Protein 9IZ8 (pdb70)

Structure (mmCIF, N/CA/C/O backbone):
data_9IZ8
#
_entry.id   9IZ8
#
_cell.length_a   67.474
_cell.length_b   67.474
_cell.length_c   133.838
_cell.angle_alpha   90.00
_cell.angle_beta   90.00
_cell.angle_gamma   90.00
#
_symmetry.space_group_name_H-M   'P 43 21 2'
#
loop_
_entity.id
_entity.type
_entity.pdbx_description
1 polymer 'Heme haloperoxidase family profile domain-containing protein'
2 non-polymer 'PROTOPORPHYRIN IX CONTAINING FE'
3 non-polymer 'MAGNESIUM ION'
4 water water
#
loop_
_atom_site.group_PDB
_atom_site.id
_atom_site.type_symbol
_atom_site.label_atom_id
_atom_site.label_alt_id
_atom_site.label_comp_id
_atom_site.label_asym_id
_atom_site.label_entity_id
_atom_site.label_seq_id
_atom_site.pdbx_PDB_ins_code
_atom_site.Cartn_x
_atom_site.Cartn_y
_atom_site.Cartn_z
_atom_site.occupancy
_atom_site.B_iso_or_equiv
_atom_site.auth_seq_id
_atom_site.auth_comp_id
_atom_site.auth_asym_id
_atom_site.auth_atom_id
_atom_site.pdbx_PDB_model_num
ATOM 1 N N . GLY A 1 1 ? -0.801 7.941 -13.564 1.00 25.91 2 GLY A N 1
ATOM 2 C CA . GLY A 1 1 ? 0.162 8.793 -14.239 1.00 23.48 2 GLY A CA 1
ATOM 3 C C . GLY A 1 1 ? -0.384 9.378 -15.521 1.00 22.75 2 GLY A C 1
ATOM 4 O O . GLY A 1 1 ? -1.598 9.405 -15.722 1.00 24.58 2 GLY A O 1
ATOM 5 N N . PHE A 1 2 ? 0.512 9.828 -16.406 1.00 23.92 3 PHE A N 1
ATOM 6 C CA . PHE A 1 2 ? 0.068 10.458 -17.647 1.00 23.29 3 PHE A CA 1
ATOM 7 C C . PHE A 1 2 ? -0.725 9.497 -18.523 1.00 25.04 3 PHE A C 1
ATOM 8 O O . PHE A 1 2 ? -1.634 9.925 -19.244 1.00 27.44 3 PHE A O 1
ATOM 16 N N . ASP A 1 3 ? -0.423 8.201 -18.454 1.00 26.26 4 ASP A N 1
ATOM 17 C CA . ASP A 1 3 ? -0.981 7.216 -19.371 1.00 31.94 4 ASP A CA 1
ATOM 18 C C . ASP A 1 3 ? -2.280 6.588 -18.892 1.00 32.50 4 ASP A C 1
ATOM 19 O O . ASP A 1 3 ? -2.856 5.771 -19.617 1.00 34.78 4 ASP A O 1
ATOM 24 N N . SER A 1 4 ? -2.752 6.919 -17.699 1.00 26.26 5 SER A N 1
ATOM 25 C CA . SER A 1 4 ? -4.015 6.386 -17.219 1.00 26.33 5 SER A CA 1
ATOM 26 C C . SER A 1 4 ? -4.966 7.534 -16.932 1.00 22.82 5 SER A C 1
ATOM 27 O O . SER A 1 4 ? -4.548 8.632 -16.553 1.00 24.30 5 SER A O 1
ATOM 30 N N . TRP A 1 5 ? -6.247 7.271 -17.124 1.00 21.08 6 TRP A N 1
ATOM 31 C CA . TRP A 1 5 ? -7.264 8.258 -16.806 1.00 19.49 6 TRP A CA 1
ATOM 32 C C . TRP A 1 5 ? -8.585 7.527 -16.725 1.00 19.42 6 TRP A C 1
ATOM 33 O O . TRP A 1 5 ? -8.895 6.716 -17.599 1.00 20.21 6 TRP A O 1
ATOM 44 N N . HIS A 1 6 ? -9.348 7.776 -15.674 1.00 17.73 7 HIS A N 1
ATOM 45 C CA . HIS A 1 6 ? -10.742 7.380 -15.745 1.00 18.29 7 HIS A CA 1
ATOM 46 C C . HIS A 1 6 ? -11.565 8.321 -14.882 1.00 16.89 7 HIS A C 1
ATOM 47 O O . HIS A 1 6 ? -11.030 8.971 -13.976 1.00 16.21 7 HIS A O 1
ATOM 54 N N . PRO A 1 7 ? -12.854 8.453 -15.171 1.00 16.07 8 PRO A N 1
ATOM 55 C CA . PRO A 1 7 ? -13.677 9.428 -14.467 1.00 18.18 8 PRO A CA 1
ATOM 56 C C . PRO A 1 7 ? -13.943 8.987 -13.040 1.00 18.70 8 PRO A C 1
ATOM 57 O O . PRO A 1 7 ? -13.753 7.808 -12.689 1.00 15.70 8 PRO A O 1
ATOM 61 N N . PRO A 1 8 ? -14.381 9.903 -12.184 1.00 17.46 9 PRO A N 1
ATOM 62 C CA . PRO A 1 8 ? -14.752 9.513 -10.823 1.00 18.12 9 PRO A CA 1
ATOM 63 C C . PRO A 1 8 ? -15.987 8.622 -10.805 1.00 16.94 9 PRO A C 1
ATOM 64 O O . PRO A 1 8 ? -16.883 8.727 -11.650 1.00 19.67 9 PRO A O 1
ATOM 68 N N . ALA A 1 9 ? -16.011 7.729 -9.831 1.00 17.74 10 ALA A N 1
ATOM 69 C CA . ALA A 1 9 ? -17.139 6.873 -9.515 1.00 18.08 10 ALA A CA 1
ATOM 70 C C . ALA A 1 9 ? -17.707 7.256 -8.152 1.00 20.06 10 ALA A C 1
ATOM 71 O O . ALA A 1 9 ? -17.099 8.041 -7.416 1.00 20.51 10 ALA A O 1
ATOM 73 N N . PRO A 1 10 ? -18.878 6.735 -7.782 1.00 19.59 11 PRO A N 1
ATOM 74 C CA . PRO A 1 10 ? -19.405 6.997 -6.433 1.00 23.09 11 PRO A CA 1
ATOM 75 C C . PRO A 1 10 ? -18.388 6.665 -5.347 1.00 23.23 11 PRO A C 1
ATOM 76 O O . PRO A 1 10 ? -17.699 5.643 -5.392 1.00 23.58 11 PRO A O 1
ATOM 80 N N . GLY A 1 11 ? -18.291 7.546 -4.358 1.00 22.96 12 GLY A N 1
ATOM 81 C CA . GLY A 1 11 ? -17.258 7.438 -3.361 1.00 21.66 12 GLY A CA 1
ATOM 82 C C . GLY A 1 11 ? -15.974 8.169 -3.693 1.00 23.41 12 GLY A C 1
ATOM 83 O O . GLY A 1 11 ? -15.179 8.432 -2.783 1.00 24.65 12 GLY A O 1
ATOM 84 N N . ASP A 1 12 ? -15.736 8.490 -4.968 1.00 19.91 13 ASP A N 1
ATOM 85 C CA . ASP A 1 12 ? -14.574 9.288 -5.338 1.00 20.11 13 ASP A CA 1
ATOM 86 C C . ASP A 1 12 ? -14.900 10.760 -5.099 1.00 21.39 13 ASP A C 1
ATOM 87 O O . ASP A 1 12 ? -15.862 11.290 -5.667 1.00 23.75 13 ASP A O 1
ATOM 92 N N . ARG A 1 13 ? -14.110 11.421 -4.263 1.00 16.27 14 ARG A N 1
ATOM 93 C CA . ARG A 1 13 ? -14.357 12.814 -3.936 1.00 16.38 14 ARG A CA 1
ATOM 94 C C . ARG A 1 13 ? -13.731 13.730 -4.980 1.00 14.23 14 ARG A C 1
ATOM 95 O O . ARG A 1 13 ? -12.581 13.540 -5.389 1.00 15.67 14 ARG A O 1
ATOM 103 N N . ARG A 1 14 ? -14.484 14.743 -5.383 1.00 15.15 15 ARG A N 1
ATOM 104 C CA . ARG A 1 14 ? -13.964 15.792 -6.243 1.00 15.79 15 ARG A CA 1
ATOM 105 C C . ARG A 1 14 ? -14.365 17.135 -5.649 1.00 17.55 15 ARG A C 1
ATOM 106 O O . ARG A 1 14 ? -15.313 17.232 -4.857 1.00 19.22 15 ARG A O 1
ATOM 114 N N . GLY A 1 15 ? -13.625 18.166 -6.037 1.00 14.72 16 GLY A N 1
ATOM 115 C CA . GLY A 1 15 ? -13.801 19.483 -5.467 1.00 15.12 16 GLY A CA 1
ATOM 116 C C . GLY A 1 15 ? -13.841 20.582 -6.513 1.00 14.53 16 GLY A C 1
ATOM 117 O O . GLY A 1 15 ? -14.143 20.357 -7.693 1.00 14.97 16 GLY A O 1
ATOM 118 N N . PRO A 1 16 ? -13.539 21.808 -6.085 1.00 12.85 17 PRO A N 1
ATOM 119 C CA . PRO A 1 16 ? -13.662 22.979 -6.966 1.00 12.53 17 PRO A CA 1
ATOM 120 C C . PRO A 1 16 ? -12.422 23.286 -7.788 1.00 12.46 17 PRO A C 1
ATOM 121 O O . PRO A 1 16 ? -12.465 24.210 -8.617 1.00 15.48 17 PRO A O 1
ATOM 125 N N . CYS A 1 17 ? -11.321 22.562 -7.576 1.00 14.49 18 CYS A N 1
ATOM 126 C CA . CYS A 1 17 ? -10.088 22.809 -8.311 1.00 13.78 18 CYS A CA 1
ATOM 127 C C . CYS A 1 17 ? -10.034 21.927 -9.555 1.00 13.60 18 CYS A C 1
ATOM 128 O O . CYS A 1 17 ? -10.001 20.691 -9.423 1.00 14.24 18 CYS A O 1
ATOM 131 N N . PRO A 1 18 ? -10.003 22.495 -10.761 1.00 13.81 19 PRO A N 1
ATOM 132 C CA . PRO A 1 18 ? -9.924 21.635 -11.958 1.00 13.60 19 PRO A CA 1
ATOM 133 C C . PRO A 1 18 ? -8.646 20.820 -12.007 1.00 13.32 19 PRO A C 1
ATOM 134 O O . PRO A 1 18 ? -8.659 19.684 -12.502 1.00 15.30 19 PRO A O 1
ATOM 138 N N . MET A 1 19 ? -7.539 21.343 -11.472 1.00 14.16 20 MET A N 1
ATOM 139 C CA . MET A 1 19 ? -6.283 20.613 -11.595 1.00 13.96 20 MET A CA 1
ATOM 140 C C . MET A 1 19 ? -6.199 19.448 -10.607 1.00 13.64 20 MET A C 1
ATOM 141 O O . MET A 1 19 ? -5.762 18.352 -10.981 1.00 14.52 20 MET A O 1
ATOM 146 N N . LEU A 1 20 ? -6.581 19.650 -9.336 1.00 14.56 21 LEU A N 1
ATOM 147 C CA . LEU A 1 20 ? -6.568 18.516 -8.410 1.00 12.97 21 LEU A CA 1
ATOM 148 C C . LEU A 1 20 ? -7.537 17.428 -8.861 1.00 14.29 21 LEU A C 1
ATOM 149 O O . LEU A 1 20 ? -7.228 16.236 -8.752 1.00 15.57 21 LEU A O 1
ATOM 154 N N . ASN A 1 21 ? -8.717 17.815 -9.359 1.00 12.95 22 ASN A N 1
ATOM 155 C CA . ASN A 1 21 ? -9.650 16.826 -9.900 1.00 14.32 22 ASN A CA 1
ATOM 156 C C . ASN A 1 21 ? -8.995 16.045 -11.025 1.00 15.19 22 ASN A C 1
ATOM 157 O O . ASN A 1 21 ? -9.076 14.808 -11.078 1.00 15.59 22 ASN A O 1
ATOM 162 N N . THR A 1 22 ? -8.313 16.764 -11.917 1.00 12.75 23 THR A N 1
ATOM 163 C CA . THR A 1 22 ? -7.599 16.129 -13.021 1.00 14.33 23 THR A CA 1
ATOM 164 C C . THR A 1 22 ? -6.524 15.171 -12.517 1.00 15.41 23 THR A C 1
ATOM 165 O O . THR A 1 22 ? -6.401 14.043 -13.018 1.00 14.62 23 THR A O 1
ATOM 169 N N . LEU A 1 23 ? -5.744 15.591 -11.519 1.00 14.12 24 LEU A N 1
ATOM 170 C CA . LEU A 1 23 ? -4.668 14.735 -11.034 1.00 15.85 24 LEU A CA 1
ATOM 171 C C . LEU A 1 23 ? -5.208 13.492 -10.333 1.00 16.01 24 LEU A C 1
ATOM 172 O O . LEU A 1 23 ? -4.566 12.436 -10.375 1.00 16.95 24 LEU A O 1
ATOM 177 N N . ALA A 1 24 ? -6.383 13.581 -9.705 1.00 14.31 25 ALA A N 1
ATOM 178 C CA . ALA A 1 24 ? -6.993 12.371 -9.159 1.00 17.03 25 ALA A CA 1
ATOM 179 C C . ALA A 1 24 ? -7.499 11.457 -10.274 1.00 17.00 25 ALA A C 1
ATOM 180 O O . ALA A 1 24 ? -7.343 10.231 -10.201 1.00 16.56 25 ALA A O 1
ATOM 182 N N . ASN A 1 25 ? -8.095 12.029 -11.326 1.00 13.99 26 ASN A N 1
ATOM 183 C CA . ASN A 1 25 ? -8.557 11.197 -12.435 1.00 15.49 26 ASN A CA 1
ATOM 184 C C . ASN A 1 25 ? -7.406 10.426 -13.072 1.00 18.55 26 ASN A C 1
ATOM 185 O O . ASN A 1 25 ? -7.592 9.277 -13.495 1.00 16.79 26 ASN A O 1
ATOM 190 N N . HIS A 1 26 ? -6.207 11.018 -13.103 1.00 16.29 27 HIS A N 1
ATOM 191 C CA . HIS A 1 26 ? -5.016 10.365 -13.635 1.00 16.63 27 HIS A CA 1
ATOM 192 C C . HIS A 1 26 ? -4.343 9.436 -12.631 1.00 17.33 27 HIS A C 1
ATOM 193 O O . HIS A 1 26 ? -3.423 8.705 -13.015 1.00 19.66 27 HIS A O 1
ATOM 200 N N . GLY A 1 27 ? -4.752 9.455 -11.365 1.00 17.53 28 GLY A N 1
ATOM 201 C CA . GLY A 1 27 ? -4.069 8.673 -10.356 1.00 19.23 28 GLY A CA 1
ATOM 202 C C . GLY A 1 27 ? -2.765 9.258 -9.855 1.00 21.02 28 GLY A C 1
ATOM 203 O O . GLY A 1 27 ? -2.029 8.565 -9.141 1.00 20.97 28 GLY A O 1
ATOM 204 N N . PHE A 1 28 ? -2.435 10.508 -10.211 1.00 17.01 29 PHE A N 1
ATOM 205 C CA . PHE A 1 28 ? -1.320 11.174 -9.542 1.00 18.53 29 PHE A CA 1
ATOM 206 C C . PHE A 1 28 ? -1.654 11.400 -8.073 1.00 20.04 29 PHE A C 1
ATOM 207 O O . PHE A 1 28 ? -0.842 11.127 -7.181 1.00 20.08 29 PHE A O 1
ATOM 215 N N . LEU A 1 29 ? -2.832 11.904 -7.809 1.00 17.72 30 LEU A N 1
ATOM 216 C CA . LEU A 1 29 ? -3.456 11.814 -6.501 1.00 20.35 30 LEU A CA 1
ATOM 217 C C . LEU A 1 29 ? -4.260 10.527 -6.435 1.00 21.10 30 LEU A C 1
ATOM 218 O O . LEU A 1 29 ? -4.546 9.919 -7.469 1.00 18.29 30 LEU A O 1
ATOM 223 N N . PRO A 1 30 ? -4.619 10.052 -5.246 1.00 19.09 31 PRO A N 1
ATOM 224 C CA . PRO A 1 30 ? -5.491 8.872 -5.176 1.00 19.76 31 PRO A CA 1
ATOM 225 C C . PRO A 1 30 ? -6.740 9.103 -6.007 1.00 18.95 31 PRO A C 1
ATOM 226 O O . PRO A 1 30 ? -7.361 10.165 -5.942 1.00 17.91 31 PRO A O 1
ATOM 230 N N . HIS A 1 31 ? -7.113 8.108 -6.810 1.00 19.10 32 HIS A N 1
ATOM 231 C CA . HIS A 1 31 ? -8.279 8.309 -7.662 1.00 18.13 32 HIS A CA 1
ATOM 232 C C . HIS A 1 31 ? -9.546 8.574 -6.849 1.00 19.78 32 HIS A C 1
ATOM 233 O O . HIS A 1 31 ? -10.479 9.205 -7.354 1.00 18.74 32 HIS A O 1
ATOM 240 N N . ASN A 1 32 ? -9.610 8.115 -5.595 1.00 15.69 33 ASN A N 1
ATOM 241 C CA . ASN A 1 32 ? -10.806 8.400 -4.804 1.00 18.24 33 ASN A CA 1
ATOM 242 C C . ASN A 1 32 ? -10.783 9.786 -4.164 1.00 17.84 33 ASN A C 1
ATOM 243 O O . ASN A 1 32 ? -11.746 10.149 -3.484 1.00 17.90 33 ASN A O 1
ATOM 248 N N . GLY A 1 33 ? -9.738 10.573 -4.394 1.00 18.03 34 GLY A N 1
ATOM 249 C CA . GLY A 1 33 ? -9.716 11.933 -3.876 1.00 15.95 34 GLY A CA 1
ATOM 250 C C . GLY A 1 33 ? -9.722 12.030 -2.363 1.00 17.72 34 GLY A C 1
ATOM 251 O O . GLY A 1 33 ? -10.103 13.074 -1.821 1.00 17.58 34 GLY A O 1
ATOM 252 N N . ARG A 1 34 ? -9.292 10.979 -1.662 1.00 17.36 35 ARG A N 1
ATOM 253 C CA . ARG A 1 34 ? -9.386 10.939 -0.205 1.00 18.20 35 ARG A CA 1
ATOM 254 C C . ARG A 1 34 ? -8.031 10.639 0.414 1.00 19.67 35 ARG A C 1
ATOM 255 O O . ARG A 1 34 ? -7.159 10.026 -0.203 1.00 19.43 35 ARG A O 1
ATOM 263 N N . ASN A 1 35 ? -7.877 11.062 1.673 1.00 19.01 36 ASN A N 1
ATOM 264 C CA . ASN A 1 35 ? -6.685 10.747 2.464 1.00 21.36 36 ASN A CA 1
ATOM 265 C C . ASN A 1 35 ? -5.426 11.275 1.779 1.00 20.45 36 ASN A C 1
ATOM 266 O O . ASN A 1 35 ? -4.417 10.577 1.635 1.00 21.05 36 ASN A O 1
ATOM 271 N N . ILE A 1 36 ? -5.486 12.535 1.357 1.00 18.06 37 ILE A N 1
ATOM 272 C CA . ILE A 1 36 ? -4.375 13.156 0.646 1.00 17.78 37 ILE A CA 1
ATOM 273 C C . ILE A 1 36 ? -3.436 13.795 1.663 1.00 20.01 37 ILE A C 1
ATOM 274 O O . ILE A 1 36 ? -3.811 14.739 2.366 1.00 19.62 37 ILE A O 1
ATOM 279 N N . THR A 1 37 ? -2.215 13.278 1.735 1.00 19.55 38 THR A N 1
ATOM 280 C CA . THR A 1 37 ? -1.214 13.691 2.709 1.00 21.95 38 THR A CA 1
ATOM 281 C C . THR A 1 37 ? -0.248 14.697 2.092 1.00 21.89 38 THR A C 1
ATOM 282 O O . THR A 1 37 ? -0.254 14.947 0.884 1.00 20.73 38 THR A O 1
ATOM 286 N N . LYS A 1 38 ? 0.619 15.263 2.936 1.00 21.60 39 LYS A N 1
ATOM 287 C CA . LYS A 1 38 ? 1.616 16.194 2.423 1.00 22.05 39 LYS A CA 1
ATOM 288 C C . LYS A 1 38 ? 2.505 15.513 1.395 1.00 23.15 39 LYS A C 1
ATOM 289 O O . LYS A 1 38 ? 2.772 16.064 0.323 1.00 21.36 39 LYS A O 1
ATOM 295 N N . GLU A 1 39 ? 2.953 14.293 1.701 1.00 22.17 40 GLU A N 1
ATOM 296 C CA . GLU A 1 39 ? 3.850 13.579 0.803 1.00 23.78 40 GLU A CA 1
ATOM 297 C C . GLU A 1 39 ? 3.165 13.264 -0.526 1.00 20.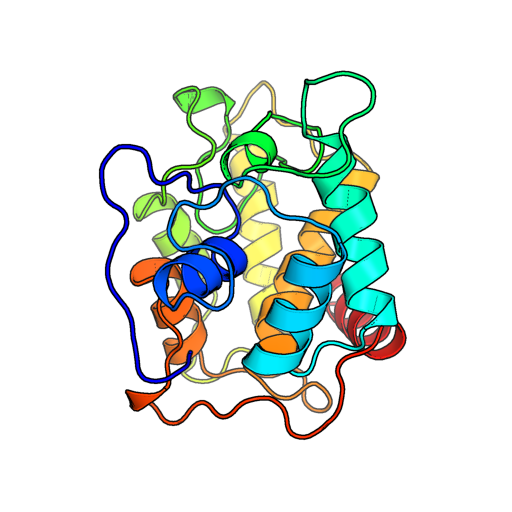17 40 GLU A C 1
ATOM 298 O O . GLU A 1 39 ? 3.761 13.429 -1.598 1.00 23.28 40 GLU A O 1
ATOM 304 N N . ILE A 1 40 ? 1.899 12.839 -0.478 1.00 20.60 41 ILE A N 1
ATOM 305 C CA . ILE A 1 40 ? 1.171 12.533 -1.709 1.00 21.84 41 ILE A CA 1
ATOM 306 C C . ILE A 1 40 ? 0.969 13.799 -2.535 1.00 19.80 41 ILE A C 1
ATOM 307 O O . ILE A 1 40 ? 1.149 13.796 -3.757 1.00 21.32 41 ILE A O 1
ATOM 312 N N . THR A 1 41 ? 0.616 14.902 -1.876 1.00 19.86 42 THR A N 1
ATOM 313 C CA . THR A 1 41 ? 0.415 16.171 -2.574 1.00 19.59 42 THR A CA 1
ATOM 314 C C . THR A 1 41 ? 1.692 16.632 -3.260 1.00 19.06 42 THR A C 1
ATOM 315 O O . THR A 1 41 ? 1.694 16.956 -4.456 1.00 18.40 42 THR A O 1
ATOM 319 N N . VAL A 1 42 ? 2.789 16.679 -2.506 1.00 19.84 43 VAL A N 1
ATOM 320 C CA . VAL A 1 42 ? 4.059 17.154 -3.037 1.00 21.07 43 VAL A CA 1
ATOM 321 C C . VAL A 1 42 ? 4.511 16.290 -4.205 1.00 19.60 43 VAL A C 1
ATOM 322 O O . VAL A 1 42 ? 4.956 16.801 -5.240 1.00 21.88 43 VAL A O 1
ATOM 326 N N . ASN A 1 43 ? 4.380 14.968 -4.071 1.00 20.48 44 ASN A N 1
ATOM 327 C CA . ASN A 1 43 ? 4.831 14.077 -5.135 1.00 22.05 44 ASN A CA 1
ATOM 328 C C . ASN A 1 43 ? 3.948 14.195 -6.374 1.00 20.93 44 ASN A C 1
ATOM 329 O O . ASN A 1 43 ? 4.447 14.146 -7.503 1.00 23.12 44 ASN A O 1
ATOM 334 N N . ALA A 1 44 ? 2.637 14.345 -6.183 1.00 19.83 45 ALA A N 1
ATOM 335 C CA . ALA A 1 44 ? 1.730 14.466 -7.322 1.00 19.86 45 ALA A CA 1
ATOM 336 C C . ALA A 1 44 ? 1.982 15.750 -8.102 1.00 19.40 45 ALA A C 1
ATOM 337 O O . ALA A 1 44 ? 2.020 15.741 -9.339 1.00 19.23 45 ALA A O 1
ATOM 339 N N . LEU A 1 45 ? 2.133 16.870 -7.399 1.00 18.17 46 LEU A N 1
ATOM 340 C CA . LEU A 1 45 ? 2.353 18.139 -8.083 1.00 21.40 46 LEU A CA 1
ATOM 341 C C . LEU A 1 45 ? 3.710 18.164 -8.770 1.00 19.04 46 LEU A C 1
ATOM 342 O O . LEU A 1 45 ? 3.855 18.740 -9.852 1.00 19.69 46 LEU A O 1
ATOM 347 N N . ASN A 1 46 ? 4.719 17.553 -8.151 1.00 19.97 47 ASN A N 1
ATOM 348 C CA . ASN A 1 46 ? 6.035 17.511 -8.774 1.00 21.90 47 ASN A CA 1
ATOM 349 C C . ASN A 1 46 ? 6.049 16.568 -9.971 1.00 21.31 47 ASN A C 1
ATOM 350 O O . ASN A 1 46 ? 6.524 16.933 -11.052 1.00 22.77 47 ASN A O 1
ATOM 355 N N . SER A 1 47 ? 5.532 15.346 -9.804 1.00 21.52 48 SER A N 1
ATOM 356 C CA . SER A 1 47 ? 5.593 14.378 -10.898 1.00 22.74 48 SER A CA 1
ATOM 357 C C . SER A 1 47 ? 4.766 14.833 -12.094 1.00 21.50 48 SER A C 1
ATOM 358 O O . SER A 1 47 ? 5.205 14.718 -13.246 1.00 21.55 48 SER A O 1
ATOM 361 N N . ALA A 1 48 ? 3.566 15.357 -11.845 1.00 19.32 49 ALA A N 1
ATOM 362 C CA . ALA A 1 48 ? 2.698 15.704 -12.961 1.00 18.66 49 ALA A CA 1
ATOM 363 C C . ALA A 1 48 ? 3.065 17.041 -13.590 1.00 17.16 49 ALA A C 1
ATOM 364 O O . ALA A 1 48 ? 2.976 17.186 -14.814 1.00 18.55 49 ALA A O 1
ATOM 366 N N . LEU A 1 49 ? 3.451 18.038 -12.781 1.00 17.52 50 LEU A N 1
ATOM 367 C CA . LEU A 1 49 ? 3.549 19.416 -13.263 1.00 19.01 50 LEU A CA 1
ATOM 368 C C . LEU A 1 49 ? 4.903 20.072 -13.028 1.00 19.85 50 LEU A C 1
ATOM 369 O O . LEU A 1 49 ? 5.095 21.226 -13.441 1.00 18.41 50 LEU A O 1
ATOM 374 N N . ASN A 1 50 ? 5.829 19.395 -12.346 1.00 20.78 51 ASN A N 1
ATOM 375 C CA . ASN A 1 50 ? 7.136 19.963 -11.998 1.00 21.16 51 ASN A CA 1
ATOM 376 C C . ASN A 1 50 ? 6.995 21.143 -11.034 1.00 21.46 51 ASN A C 1
ATOM 377 O O . ASN A 1 50 ? 7.740 22.124 -11.107 1.00 22.43 51 ASN A O 1
ATOM 382 N N . VAL A 1 51 ? 6.040 21.042 -10.112 1.00 21.09 52 VAL A N 1
ATOM 383 C CA . VAL A 1 51 ? 5.898 22.038 -9.053 1.00 18.41 52 VAL A CA 1
ATOM 384 C C . VAL A 1 51 ? 6.959 21.789 -7.985 1.00 21.51 52 VAL A C 1
ATOM 385 O O . VAL A 1 51 ? 7.102 20.667 -7.479 1.00 21.82 52 VAL A O 1
ATOM 389 N N . ASN A 1 52 ? 7.719 22.838 -7.659 1.00 22.03 53 ASN A N 1
ATOM 390 C CA . ASN A 1 52 ? 8.720 22.797 -6.594 1.00 24.32 53 ASN A CA 1
ATOM 391 C C . ASN A 1 52 ? 8.121 22.209 -5.321 1.00 23.36 53 ASN A C 1
ATOM 392 O O . ASN A 1 52 ? 7.017 22.582 -4.906 1.00 23.09 53 ASN A O 1
ATOM 397 N N . LYS A 1 53 ? 8.846 21.276 -4.699 1.00 23.41 54 LYS A N 1
ATOM 398 C CA . LYS A 1 53 ? 8.291 20.601 -3.535 1.00 23.12 54 LYS A CA 1
ATOM 399 C C . LYS A 1 53 ? 8.040 21.566 -2.387 1.00 24.73 54 LYS A C 1
ATOM 400 O O . LYS A 1 53 ? 7.165 21.306 -1.553 1.00 25.16 54 LYS A O 1
ATOM 406 N N . THR A 1 54 ? 8.776 22.680 -2.338 1.00 23.94 55 THR A N 1
ATOM 407 C CA . THR A 1 54 ? 8.499 23.710 -1.346 1.00 24.00 55 THR A CA 1
ATOM 408 C C . THR A 1 54 ? 7.141 24.348 -1.594 1.00 24.08 55 THR A C 1
ATOM 409 O O . THR A 1 54 ? 6.359 24.546 -0.656 1.00 27.39 55 THR A O 1
ATOM 413 N N . LEU A 1 55 ? 6.846 24.674 -2.855 1.00 23.20 56 LEU A N 1
ATOM 414 C CA . LEU A 1 55 ? 5.534 25.210 -3.196 1.00 22.88 56 LEU A CA 1
ATOM 415 C C . LEU A 1 55 ? 4.445 24.181 -2.932 1.00 23.12 56 LEU A C 1
ATOM 416 O O . LEU A 1 55 ? 3.391 24.513 -2.378 1.00 22.66 56 LEU A O 1
ATOM 421 N N . GLY A 1 56 ? 4.685 22.924 -3.316 1.00 20.94 57 GLY A N 1
ATOM 422 C CA . GLY A 1 56 ? 3.700 21.880 -3.065 1.00 19.44 57 GLY A CA 1
ATOM 423 C C . GLY A 1 56 ? 3.362 21.729 -1.593 1.00 22.70 57 GLY A C 1
ATOM 424 O O . GLY A 1 56 ? 2.203 21.516 -1.227 1.00 21.93 57 GLY A O 1
ATOM 425 N N . GLU A 1 57 ? 4.366 21.842 -0.726 1.00 22.15 58 GLU A N 1
ATOM 426 C CA . GLU A 1 57 ? 4.098 21.753 0.703 1.00 21.63 58 GLU A CA 1
ATOM 427 C C . GLU A 1 57 ? 3.256 22.929 1.190 1.00 20.01 58 GLU A C 1
ATOM 428 O O . GLU A 1 57 ? 2.322 22.746 1.983 1.00 22.08 58 GLU A O 1
ATOM 434 N N . LEU A 1 58 ? 3.568 24.140 0.723 1.00 21.43 59 LEU A N 1
ATOM 435 C CA . LEU A 1 58 ? 2.785 25.315 1.095 1.00 23.18 59 LEU A CA 1
ATOM 436 C C . LEU A 1 58 ? 1.325 25.162 0.682 1.00 22.60 59 LEU A C 1
ATOM 437 O O . LEU A 1 58 ? 0.414 25.485 1.454 1.00 21.41 59 LEU A O 1
ATOM 442 N N . LEU A 1 59 ? 1.084 24.660 -0.535 1.00 21.32 60 LEU A N 1
ATOM 443 C CA . LEU A 1 59 ? -0.288 24.464 -0.993 1.00 19.63 60 LEU A CA 1
ATOM 444 C C . LEU A 1 59 ? -1.004 23.403 -0.164 1.00 19.80 60 LEU A C 1
ATOM 445 O O . LEU A 1 59 ? -2.177 23.572 0.187 1.00 19.61 60 LEU A O 1
ATOM 450 N N . PHE A 1 60 ? -0.318 22.311 0.176 1.00 19.89 61 PHE A N 1
ATOM 451 C CA . PHE A 1 60 ? -0.917 21.330 1.076 1.00 21.52 61 PHE A CA 1
ATOM 452 C C . PHE A 1 60 ? -1.326 21.973 2.396 1.00 19.94 61 PHE A C 1
ATOM 453 O O . PHE A 1 60 ? -2.417 21.711 2.915 1.00 21.00 61 PHE A O 1
ATOM 461 N N . ASN A 1 61 ? -0.450 22.805 2.960 1.00 19.76 62 ASN A N 1
ATOM 462 C CA . ASN A 1 61 ? -0.744 23.436 4.238 1.00 23.11 62 ASN A CA 1
ATOM 463 C C . ASN A 1 61 ? -2.007 24.285 4.168 1.00 23.02 62 ASN A C 1
ATOM 464 O O . ASN A 1 61 ? -2.756 24.352 5.147 1.00 24.03 62 ASN A O 1
ATOM 469 N N . PHE A 1 62 ? -2.273 24.924 3.022 1.00 18.86 63 PHE A N 1
ATOM 470 C CA . PHE A 1 62 ? -3.566 25.582 2.844 1.00 20.33 63 PHE A CA 1
ATOM 471 C C . PHE A 1 62 ? -4.689 24.558 2.767 1.00 19.07 63 PHE A C 1
ATOM 472 O O . PHE A 1 62 ? -5.720 24.694 3.437 1.00 19.14 63 PHE A O 1
ATOM 480 N N . ALA A 1 63 ? -4.508 23.533 1.932 1.00 17.95 64 ALA A N 1
ATOM 481 C CA . ALA A 1 63 ? -5.564 22.552 1.710 1.00 17.52 64 ALA A CA 1
ATOM 482 C C . ALA A 1 63 ? -6.031 21.930 3.013 1.00 17.67 64 ALA A C 1
ATOM 483 O O . ALA A 1 63 ? -7.235 21.771 3.240 1.00 16.76 64 ALA A O 1
ATOM 485 N N . VAL A 1 64 ? -5.089 21.571 3.886 1.00 17.58 65 VAL A N 1
ATOM 486 C CA . VAL A 1 64 ? -5.459 20.816 5.077 1.00 17.32 65 VAL A CA 1
ATOM 487 C C . VAL A 1 64 ? -6.304 21.655 6.032 1.00 18.27 65 VAL A C 1
ATOM 488 O O . VAL A 1 64 ? -7.077 21.092 6.819 1.00 19.74 65 VAL A O 1
ATOM 492 N N . THR A 1 65 ? -6.238 22.993 5.942 1.00 19.12 66 THR A N 1
ATOM 493 C CA . THR A 1 65 ? -7.115 23.819 6.774 1.00 20.69 66 THR A CA 1
ATOM 494 C C . THR A 1 65 ? -8.591 23.602 6.470 1.00 20.76 66 THR A C 1
ATOM 495 O O . THR A 1 65 ? -9.433 23.960 7.302 1.00 22.69 66 THR A O 1
ATOM 499 N N . THR A 1 66 ? -8.934 23.024 5.310 1.00 18.83 67 THR A N 1
ATOM 500 C CA . THR A 1 66 ? -10.340 22.824 4.967 1.00 17.85 67 THR A CA 1
ATOM 501 C C . THR A 1 66 ? -10.914 21.515 5.504 1.00 19.05 67 THR A C 1
ATOM 502 O O . THR A 1 66 ? -12.135 21.340 5.471 1.00 17.70 67 THR A O 1
ATOM 506 N N . ASN A 1 67 ? -10.082 20.598 5.979 1.00 18.01 68 ASN A N 1
ATOM 507 C CA . ASN A 1 67 ? -10.585 19.358 6.561 1.00 19.20 68 ASN A CA 1
ATOM 508 C C . ASN A 1 67 ? -11.291 19.679 7.873 1.00 21.59 68 ASN A C 1
ATOM 509 O O . ASN A 1 67 ? -10.655 20.227 8.779 1.00 21.45 68 ASN A O 1
ATOM 514 N N . PRO A 1 68 ? -12.587 19.378 8.020 1.00 20.61 69 PRO A N 1
ATOM 515 C CA . PRO A 1 68 ? -13.290 19.731 9.269 1.00 23.40 69 PRO A CA 1
ATOM 516 C C . PRO A 1 68 ? -12.904 18.869 10.463 1.00 26.51 69 PRO A C 1
ATOM 517 O O . PRO A 1 68 ? -13.298 19.199 11.592 1.00 25.58 69 PRO A O 1
ATOM 521 N N . GLN A 1 69 ? -12.145 17.800 10.256 1.00 22.23 70 GLN A N 1
ATOM 522 C CA . GLN A 1 69 ? -11.737 16.903 11.333 1.00 25.34 70 GLN A CA 1
ATOM 523 C C . GLN A 1 69 ? -10.627 17.534 12.173 1.00 24.55 70 GLN A C 1
ATOM 524 O O . GLN A 1 69 ? -9.612 17.974 11.627 1.00 23.28 70 GLN A O 1
ATOM 530 N N . PRO A 1 70 ? -10.771 17.581 13.499 1.00 25.51 71 PRO A N 1
ATOM 531 C CA . PRO A 1 70 ? -9.679 18.093 14.336 1.00 25.49 71 PRO A CA 1
ATOM 532 C C . PRO A 1 70 ? -8.401 17.278 14.173 1.00 23.40 71 PRO A C 1
ATOM 533 O O . PRO A 1 70 ? -8.440 16.058 14.005 1.00 29.54 71 PRO A O 1
ATOM 537 N N . ASN A 1 71 ? -7.264 17.977 14.214 1.00 24.27 72 ASN A N 1
ATOM 538 C CA . ASN A 1 71 ? -5.924 17.379 14.174 1.00 25.63 72 ASN A CA 1
ATOM 539 C C . ASN A 1 71 ? -5.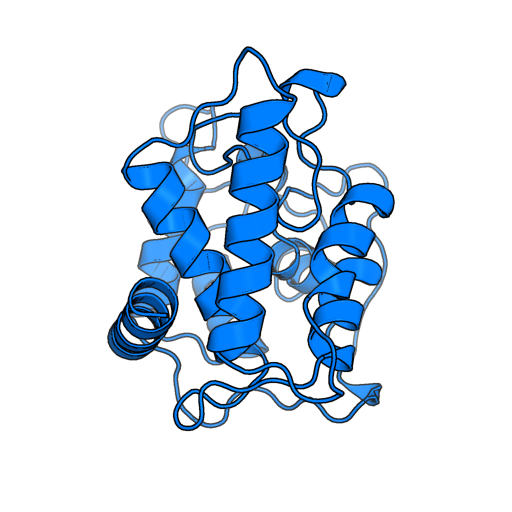680 16.576 12.894 1.00 26.86 72 ASN A C 1
ATOM 540 O O . ASN A 1 71 ? -4.882 15.638 12.876 1.00 27.28 72 ASN A O 1
ATOM 545 N N . ALA A 1 72 ? -6.342 16.952 11.802 1.00 29.62 73 ALA A N 1
ATOM 546 C CA . ALA A 1 72 ? -6.191 16.226 10.546 1.00 26.45 73 ALA A CA 1
ATOM 547 C C . ALA A 1 72 ? -4.829 16.487 9.915 1.00 25.82 73 ALA A C 1
ATOM 548 O O . ALA A 1 72 ? -4.346 17.622 9.877 1.00 27.57 73 ALA A O 1
ATOM 550 N N . THR A 1 73 ? -4.209 15.420 9.407 1.00 23.61 74 THR A N 1
ATOM 551 C CA . THR A 1 73 ? -2.964 15.502 8.652 1.00 24.79 74 THR A CA 1
ATOM 552 C C . THR A 1 73 ? -3.180 15.167 7.178 1.00 22.51 74 THR A C 1
ATOM 553 O O . THR A 1 73 ? -2.228 14.817 6.471 1.00 24.55 74 THR A O 1
ATOM 557 N N . PHE A 1 74 ? -4.425 15.247 6.718 1.00 21.63 75 PHE A N 1
ATOM 558 C CA . PHE A 1 74 ? -4.786 14.937 5.342 1.00 19.25 75 PHE A CA 1
ATOM 559 C C . PHE A 1 74 ? -5.972 15.814 4.957 1.00 20.52 75 PHE A C 1
ATOM 560 O O . PHE A 1 74 ? -6.578 16.476 5.805 1.00 21.58 75 PHE A O 1
ATOM 568 N N . PHE A 1 75 ? -6.329 15.788 3.669 1.00 19.06 76 PHE A N 1
ATOM 569 C CA . PHE A 1 75 ? -7.592 16.360 3.231 1.00 19.29 76 PHE A CA 1
ATOM 570 C C . PHE A 1 75 ? -8.171 15.485 2.127 1.00 16.12 76 PHE A C 1
ATOM 571 O O . PHE A 1 75 ? -7.459 14.693 1.503 1.00 17.98 76 PHE A O 1
ATOM 579 N N . ASP A 1 76 ? -9.481 15.612 1.926 1.00 15.53 77 ASP A N 1
ATOM 580 C CA . ASP A 1 76 ? -10.201 15.037 0.799 1.00 16.94 77 ASP A CA 1
ATOM 581 C C . ASP A 1 76 ? -10.574 16.163 -0.161 1.00 17.05 77 ASP A C 1
ATOM 582 O O . ASP A 1 76 ? -10.741 1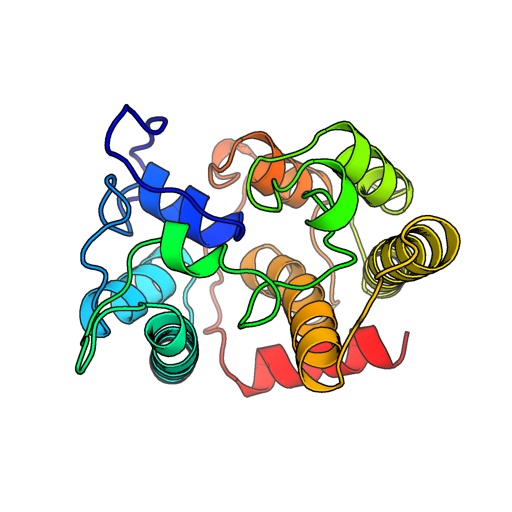7.313 0.259 1.00 16.33 77 ASP A O 1
ATOM 587 N N . LEU A 1 77 ? -10.720 15.844 -1.455 1.00 15.98 78 LEU A N 1
ATOM 588 C CA . LEU A 1 77 ? -10.920 16.926 -2.422 1.00 15.07 78 LEU A CA 1
ATOM 589 C C . LEU A 1 77 ? -12.214 17.692 -2.164 1.00 16.42 78 LEU A C 1
ATOM 590 O O . LEU A 1 77 ? -12.281 18.895 -2.439 1.00 16.64 78 LEU A O 1
ATOM 595 N N . ASP A 1 78 ? -13.250 17.041 -1.628 1.00 15.28 79 ASP A N 1
ATOM 596 C CA . ASP A 1 78 ? -14.479 17.788 -1.382 1.00 17.16 79 ASP A CA 1
ATOM 597 C C . ASP A 1 78 ? -14.413 18.683 -0.143 1.00 15.54 79 ASP A C 1
ATOM 598 O O . ASP A 1 78 ? -15.264 19.570 -0.010 1.00 16.32 79 ASP A O 1
ATOM 603 N N . HIS A 1 79 ? -13.436 18.500 0.749 1.00 15.77 80 HIS A N 1
ATOM 604 C CA . HIS A 1 79 ? -13.260 19.474 1.824 1.00 17.28 80 HIS A CA 1
ATOM 605 C C . HIS A 1 79 ? -12.985 20.857 1.258 1.00 15.82 80 HIS A C 1
ATOM 606 O O . HIS A 1 79 ? -13.376 21.871 1.854 1.00 15.32 80 HIS A O 1
ATOM 613 N N . LEU A 1 80 ? -12.315 20.910 0.103 1.00 14.98 81 LEU A N 1
ATOM 614 C CA . LEU A 1 80 ? -11.974 22.179 -0.532 1.00 13.31 81 LEU A CA 1
ATOM 615 C C . LEU A 1 80 ? -13.202 22.984 -0.929 1.00 15.17 81 LEU A C 1
ATOM 616 O O . LEU A 1 80 ? -13.083 24.193 -1.175 1.00 15.39 81 LEU A O 1
ATOM 621 N N . SER A 1 81 ? -14.365 22.341 -1.022 1.00 14.30 82 SER A N 1
ATOM 622 C CA . SER A 1 81 ? -15.585 22.993 -1.460 1.00 16.31 82 SER A CA 1
ATOM 623 C C . SER A 1 81 ? -16.252 23.825 -0.370 1.00 16.24 82 SER A C 1
ATOM 624 O O . SER A 1 81 ? -17.188 24.570 -0.676 1.00 18.06 82 SER A O 1
ATOM 627 N N . ARG A 1 82 ? -15.806 23.720 0.882 1.00 17.32 83 ARG A N 1
ATOM 628 C CA . ARG A 1 82 ? -16.430 24.504 1.948 1.00 16.48 83 ARG A CA 1
ATOM 629 C C . ARG A 1 82 ? -16.332 25.997 1.641 1.00 16.27 83 ARG A C 1
ATOM 630 O O . ARG A 1 82 ? -15.248 26.528 1.391 1.00 16.90 83 ARG A O 1
ATOM 638 N N . HIS A 1 83 ? -17.481 26.671 1.663 1.00 16.43 84 HIS A N 1
ATOM 639 C CA . HIS A 1 83 ? -17.584 28.022 1.124 1.00 16.94 84 HIS A CA 1
ATOM 640 C C . HIS A 1 83 ? -16.788 29.014 1.959 1.00 17.85 84 HIS A C 1
ATOM 641 O O . HIS A 1 83 ? -16.864 29.005 3.193 1.00 17.06 84 HIS A O 1
ATOM 648 N N . ASN A 1 84 ? -16.013 29.861 1.276 1.00 16.43 85 ASN A N 1
ATOM 649 C CA . ASN A 1 84 ? -15.269 30.969 1.897 1.00 17.43 85 ASN A CA 1
ATOM 650 C C . ASN A 1 84 ? -14.212 30.504 2.897 1.00 20.04 85 ASN A C 1
ATOM 651 O O . ASN A 1 84 ? -13.929 31.201 3.879 1.00 19.50 85 ASN A O 1
ATOM 656 N N . ILE A 1 85 ? -13.612 29.334 2.686 1.00 17.02 86 ILE A N 1
ATOM 657 C CA . ILE A 1 85 ? -12.373 29.010 3.387 1.00 18.49 86 ILE A CA 1
ATOM 658 C C . ILE A 1 85 ? -11.242 29.233 2.389 1.00 20.76 86 ILE A C 1
ATOM 659 O O . ILE A 1 85 ? -10.577 30.278 2.419 1.00 20.30 86 ILE A O 1
ATOM 664 N N . LEU A 1 86 ? -11.037 28.282 1.474 1.00 16.71 87 LEU A N 1
ATOM 665 C CA . LEU A 1 86 ? -10.239 28.537 0.281 1.00 15.33 87 LEU A CA 1
ATOM 666 C C . LEU A 1 86 ? -11.114 28.884 -0.917 1.00 15.07 87 LEU A C 1
ATOM 667 O O . LEU A 1 86 ? -10.792 29.791 -1.688 1.00 16.15 87 LEU A O 1
ATOM 672 N N . GLU A 1 87 ? -12.220 28.174 -1.068 1.00 14.66 88 GLU A N 1
ATOM 673 C CA . GLU A 1 87 ? -13.199 28.465 -2.101 1.00 14.21 88 GLU A CA 1
ATOM 674 C C . GLU A 1 87 ? -13.742 29.882 -1.925 1.00 15.75 88 GLU A C 1
ATOM 675 O O . GLU A 1 87 ? -13.876 30.384 -0.805 1.00 16.57 88 GLU A O 1
ATOM 681 N N . HIS A 1 88 ? -14.077 30.521 -3.042 1.00 15.13 89 HIS A N 1
ATOM 682 C CA . HIS A 1 88 ? -14.548 31.898 -3.010 1.00 15.19 89 HIS A CA 1
ATOM 683 C C . HIS A 1 88 ? -15.494 32.147 -4.179 1.00 17.07 89 HIS A C 1
ATOM 684 O O . HIS A 1 88 ? -15.522 31.398 -5.162 1.00 14.34 89 HIS A O 1
ATOM 691 N N . ASP A 1 89 ? -16.256 33.235 -4.074 1.00 16.30 90 ASP A N 1
ATOM 692 C CA . ASP A 1 89 ? -17.142 33.651 -5.157 1.00 15.53 90 ASP A CA 1
ATOM 693 C C . ASP A 1 89 ? -16.336 34.077 -6.394 1.00 14.73 90 ASP A C 1
ATOM 694 O O . ASP A 1 89 ? -15.112 34.239 -6.352 1.00 14.90 90 ASP A O 1
ATOM 699 N N . ALA A 1 90 ? -17.047 34.252 -7.515 1.00 14.82 91 ALA A N 1
ATOM 700 C CA . ALA A 1 90 ? -16.467 34.761 -8.772 1.00 16.05 91 ALA A CA 1
ATOM 701 C C . ALA A 1 90 ? -15.424 33.806 -9.346 1.00 15.07 91 ALA A C 1
ATOM 702 O O . ALA A 1 90 ? -14.393 34.226 -9.877 1.00 15.64 91 ALA A O 1
ATOM 704 N N . SER A 1 91 ? -15.702 32.508 -9.252 1.00 14.30 92 SER A N 1
ATOM 705 C CA . SER A 1 91 ? -14.895 31.501 -9.929 1.00 13.06 92 SER A CA 1
ATOM 706 C C . SER A 1 91 ? -15.114 31.523 -11.445 1.00 14.73 92 SER A C 1
ATOM 707 O O . SER A 1 91 ? -16.091 32.072 -11.964 1.00 15.49 92 SER A O 1
ATOM 710 N N . LEU A 1 92 ? -14.168 30.914 -12.162 1.00 12.99 93 LEU A N 1
ATOM 711 C CA . LEU A 1 92 ? -14.198 30.882 -13.621 1.00 12.15 93 LEU A CA 1
ATOM 712 C C . LEU A 1 92 ? -15.098 29.790 -14.180 1.00 12.58 93 LEU A C 1
ATOM 713 O O . LEU A 1 92 ? -15.536 29.890 -15.337 1.00 14.09 93 LEU A O 1
ATOM 718 N N . SER A 1 93 ? -15.357 28.740 -13.406 1.00 14.71 94 SER A N 1
ATOM 719 C CA . SER A 1 93 ? -16.025 27.565 -13.945 1.00 14.39 94 SER A CA 1
ATOM 720 C C . SER A 1 93 ? -17.074 26.991 -13.006 1.00 13.71 94 SER A C 1
ATOM 721 O O . SER A 1 93 ? -17.737 26.019 -13.377 1.00 12.75 94 SER A O 1
ATOM 724 N N . ARG A 1 94 ? -17.223 27.536 -11.800 1.00 12.52 95 ARG A N 1
ATOM 725 C CA . ARG A 1 94 ? -18.205 27.084 -10.824 1.00 13.57 95 ARG A CA 1
ATOM 726 C C . ARG A 1 94 ? -19.139 28.238 -10.497 1.00 15.75 95 ARG A C 1
ATOM 727 O O . ARG A 1 94 ? -18.748 29.408 -10.567 1.00 15.44 95 ARG A O 1
ATOM 735 N N . ALA A 1 95 ? -20.376 27.901 -10.135 1.00 14.18 96 ALA A N 1
ATOM 736 C CA . ALA A 1 95 ? -21.324 28.912 -9.677 1.00 14.87 96 ALA A CA 1
ATOM 737 C C . ALA A 1 95 ? -20.944 29.403 -8.283 1.00 14.57 96 ALA A C 1
ATOM 738 O O . ALA A 1 95 ? -20.317 28.686 -7.507 1.00 15.94 96 ALA A O 1
ATOM 740 N N . ASP A 1 96 ? -21.316 30.651 -7.977 1.00 15.84 97 ASP A N 1
ATOM 741 C CA . ASP A 1 96 ? -21.275 31.112 -6.594 1.00 14.92 97 ASP A CA 1
ATOM 742 C C . ASP A 1 96 ? -22.160 30.217 -5.731 1.00 16.22 97 ASP A C 1
ATOM 743 O O . ASP A 1 96 ? -23.225 29.763 -6.168 1.00 17.38 97 ASP A O 1
ATOM 748 N N . TYR A 1 97 ? -21.717 29.979 -4.494 1.00 16.48 98 TYR A N 1
ATOM 749 C CA . TYR A 1 97 ? -22.485 29.149 -3.572 1.00 17.78 98 TYR A CA 1
ATOM 750 C C . TYR A 1 97 ? -23.916 29.655 -3.426 1.00 19.87 98 TYR A C 1
ATOM 751 O O . TYR A 1 97 ? -24.852 28.856 -3.331 1.00 19.71 98 TYR A O 1
ATOM 760 N N . TYR A 1 98 ? -24.103 30.973 -3.471 1.00 19.71 99 TYR A N 1
ATOM 761 C CA . TYR A 1 98 ? -25.416 31.568 -3.221 1.00 20.60 99 TYR A CA 1
ATOM 762 C C . TYR A 1 98 ? -26.533 30.923 -4.042 1.00 24.86 99 TYR A C 1
ATOM 763 O O . TYR A 1 98 ? -27.614 30.636 -3.515 1.00 26.79 99 TYR A O 1
ATOM 772 N N . PHE A 1 99 ? -26.300 30.697 -5.336 1.00 22.71 100 PHE A N 1
ATOM 773 C CA . PHE A 1 99 ? -27.417 30.463 -6.251 1.00 22.21 100 PHE A CA 1
ATOM 774 C C . PHE A 1 99 ? -28.062 29.097 -6.038 1.00 26.42 100 PHE A C 1
ATOM 775 O O . PHE A 1 99 ? -29.293 28.984 -6.005 1.00 28.24 100 PHE A O 1
ATOM 783 N N . GLY A 1 100 ? -27.260 28.051 -5.888 1.00 22.40 101 GLY A N 1
ATOM 784 C CA . GLY A 1 100 ? -27.813 26.718 -5.740 1.00 23.38 101 GLY A CA 1
ATOM 785 C C . GLY A 1 100 ? -27.129 25.893 -4.675 1.00 21.65 101 GLY A C 1
ATOM 786 O O . GLY A 1 100 ? -27.291 24.666 -4.626 1.00 23.23 101 GLY A O 1
ATOM 787 N N . HIS A 1 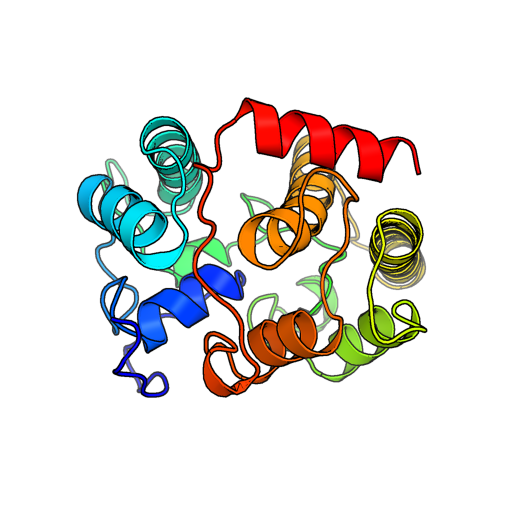101 ? -26.359 26.560 -3.817 1.00 21.01 102 HIS A N 1
ATOM 788 C CA . HIS A 1 101 ? -25.563 25.898 -2.791 1.00 20.63 102 HIS A CA 1
ATOM 789 C C . HIS A 1 101 ? -24.644 24.833 -3.387 1.00 20.45 102 HIS A C 1
ATOM 790 O O . HIS A 1 101 ? -24.385 23.792 -2.775 1.00 21.17 102 HIS A O 1
ATOM 797 N N . ASP A 1 102 ? -24.139 25.093 -4.596 1.00 17.85 103 ASP A N 1
ATOM 798 C CA . ASP A 1 102 ? -23.215 24.179 -5.272 1.00 19.08 103 ASP A CA 1
ATOM 799 C C . ASP A 1 102 ? -22.077 25.015 -5.838 1.00 17.29 103 ASP A C 1
ATOM 800 O O . ASP A 1 102 ? -22.180 25.529 -6.957 1.00 17.98 103 ASP A O 1
ATOM 805 N N . ASP A 1 103 ? -20.991 25.135 -5.076 1.00 16.06 104 ASP A N 1
ATOM 806 C CA . ASP A 1 103 ? -19.804 25.833 -5.549 1.00 16.85 104 ASP A CA 1
ATOM 807 C C . ASP A 1 103 ? -18.733 24.870 -6.057 1.00 17.01 104 ASP A C 1
ATOM 808 O O . ASP A 1 103 ? -17.566 25.256 -6.181 1.00 14.80 104 ASP A O 1
ATOM 813 N N . HIS A 1 104 ? -19.095 23.617 -6.340 1.00 16.31 105 HIS A N 1
ATOM 814 C CA . HIS A 1 104 ? -18.089 22.629 -6.716 1.00 15.16 105 HIS A CA 1
ATOM 815 C C . HIS A 1 104 ? -18.321 21.972 -8.070 1.00 17.24 105 HIS A C 1
ATOM 816 O O . HIS A 1 104 ? -17.343 21.634 -8.742 1.00 13.95 105 HIS A O 1
ATOM 823 N N . THR A 1 105 ? -19.568 21.795 -8.493 1.00 15.77 106 THR A N 1
ATOM 824 C CA . THR A 1 105 ? -19.840 21.145 -9.772 1.00 15.12 106 THR A CA 1
ATOM 825 C C . THR A 1 105 ? -19.441 22.055 -10.926 1.00 16.12 106 THR A C 1
ATOM 826 O O . THR A 1 105 ? -19.750 23.251 -10.923 1.00 16.99 106 THR A O 1
ATOM 830 N N . PHE A 1 106 ? -18.738 21.496 -11.907 1.00 15.65 107 PHE A N 1
ATOM 831 C CA . PHE A 1 106 ? -18.416 22.277 -13.099 1.00 14.97 107 PHE A CA 1
ATOM 832 C C . PHE A 1 106 ? -19.699 22.804 -13.735 1.00 16.75 107 PHE A C 1
ATOM 833 O O . PHE A 1 106 ? -20.685 22.071 -13.890 1.00 16.72 107 PHE A O 1
ATOM 841 N N . ASN A 1 107 ? -19.698 24.085 -14.085 1.00 13.44 108 ASN A N 1
ATOM 842 C CA . ASN A 1 107 ? -20.894 24.745 -14.600 1.00 15.10 108 ASN A CA 1
ATOM 843 C C . ASN A 1 107 ? -20.584 25.329 -15.974 1.00 17.26 108 ASN A C 1
ATOM 844 O O . ASN A 1 107 ? -19.860 26.325 -16.086 1.00 15.36 108 ASN A O 1
ATOM 849 N N . GLN A 1 108 ? -21.149 24.719 -17.021 1.00 16.38 109 GLN A N 1
ATOM 850 C CA . GLN A 1 108 ? -20.785 25.104 -18.388 1.00 17.05 109 GLN A CA 1
ATOM 851 C C . GLN A 1 108 ? -21.218 26.531 -18.718 1.00 16.53 109 GLN A C 1
ATOM 852 O O . GLN A 1 108 ? -20.558 27.207 -19.520 1.00 17.62 109 GLN A O 1
ATOM 858 N N . THR A 1 109 ? -22.333 26.988 -18.143 1.00 17.67 110 THR A N 1
ATOM 859 C CA . THR A 1 109 ? -22.800 28.353 -18.378 1.00 18.89 110 THR A CA 1
ATOM 860 C C . THR A 1 109 ? -21.795 29.367 -17.852 1.00 16.84 110 THR A C 1
ATOM 861 O O . THR A 1 109 ? -21.455 30.345 -18.531 1.00 17.47 110 THR A O 1
ATOM 865 N N . VAL A 1 110 ? -21.319 29.147 -16.631 1.00 14.65 111 VAL A N 1
ATOM 866 C CA . VAL A 1 110 ? -20.285 30.003 -16.063 1.00 14.84 111 VAL A CA 1
ATOM 867 C C . VAL A 1 110 ? -19.025 29.946 -16.909 1.00 13.90 111 VAL A C 1
ATOM 868 O O . VAL A 1 110 ? -18.458 30.980 -17.277 1.00 15.54 111 VAL A O 1
ATOM 872 N N . PHE A 1 111 ? -18.560 28.735 -17.221 1.00 14.23 112 PHE A N 1
ATOM 873 C CA . PHE A 1 111 ? -17.314 28.620 -17.965 1.00 14.44 112 PHE A CA 1
ATOM 874 C C . PHE A 1 111 ? -17.431 29.244 -19.353 1.00 13.93 112 PHE A C 1
ATOM 875 O O . PHE A 1 111 ? -16.450 29.799 -19.859 1.00 15.50 112 PHE A O 1
ATOM 883 N N . ASP A 1 112 ? -18.609 29.161 -19.987 1.00 15.27 113 ASP A N 1
ATOM 884 C CA . ASP A 1 112 ? -18.786 29.793 -21.293 1.00 16.74 113 ASP A CA 1
ATOM 885 C C . ASP A 1 112 ? -18.546 31.294 -21.208 1.00 17.03 113 ASP A C 1
ATOM 886 O O . ASP A 1 112 ? -17.987 31.894 -22.135 1.00 17.19 113 ASP A O 1
ATOM 891 N N . GLN A 1 113 ? -18.950 31.923 -20.098 1.00 16.29 114 GLN A N 1
ATOM 892 C CA . GLN A 1 113 ? -18.672 33.348 -19.953 1.00 16.29 114 GLN A CA 1
ATOM 893 C C . GLN A 1 113 ? -17.172 33.592 -19.897 1.00 15.43 114 GLN A C 1
ATOM 894 O O . GLN A 1 113 ? -16.644 34.481 -20.574 1.00 15.94 114 GLN A O 1
ATOM 900 N N . THR A 1 114 ? -16.469 32.815 -19.070 1.00 13.59 115 THR A N 1
ATOM 901 C CA . THR A 1 114 ? -15.018 32.920 -19.001 1.00 14.00 115 THR A CA 1
ATOM 902 C C . THR A 1 114 ? -14.379 32.744 -20.376 1.00 15.12 115 THR A C 1
ATOM 903 O O . THR A 1 114 ? -13.521 33.539 -20.779 1.00 16.16 115 THR A O 1
ATOM 907 N N . LYS A 1 115 ? -14.801 31.710 -21.118 1.00 16.55 116 LYS A N 1
ATOM 908 C CA . LYS A 1 115 ? -14.205 31.427 -22.424 1.00 16.74 116 LYS A CA 1
ATOM 909 C C . LYS A 1 115 ? -14.402 32.573 -23.407 1.00 16.28 116 LYS A C 1
ATOM 910 O O . LYS A 1 115 ? -13.584 32.752 -24.322 1.00 17.14 116 LYS A O 1
ATOM 916 N N . SER A 1 116 ? -15.469 33.354 -23.243 1.00 15.87 117 SER A N 1
ATOM 917 C CA . SER A 1 116 ? -15.723 34.436 -24.190 1.00 16.54 117 SER A CA 1
ATOM 918 C C . SER A 1 116 ? -14.643 35.514 -24.140 1.00 20.18 117 SER A C 1
ATOM 919 O O . SER A 1 116 ? -14.524 36.296 -25.093 1.00 20.03 117 SER A O 1
ATOM 922 N N . TYR A 1 117 ? -13.845 35.566 -23.070 1.00 18.14 118 TYR A N 1
ATOM 923 C CA . TYR A 1 117 ? -12.741 36.518 -22.966 1.00 18.15 118 TYR A CA 1
ATOM 924 C C . TYR A 1 117 ? -11.455 35.975 -23.565 1.00 19.91 118 TYR A C 1
ATOM 925 O O . TYR A 1 117 ? -10.501 36.735 -23.750 1.00 20.02 118 TYR A O 1
ATOM 934 N N . TRP A 1 118 ? -11.428 34.688 -23.895 1.00 17.08 119 TRP A N 1
ATOM 935 C CA . TRP A 1 118 ? -10.270 34.066 -24.528 1.00 19.71 119 TRP A CA 1
ATOM 936 C C . TRP A 1 118 ? -10.512 34.095 -26.036 1.00 20.08 119 TRP A C 1
ATOM 937 O O . TRP A 1 118 ? -10.960 33.127 -26.654 1.00 20.43 119 TRP A O 1
ATOM 948 N N . LYS A 1 119 ? -10.229 35.253 -26.638 1.00 24.07 120 LYS A N 1
ATOM 949 C CA . LYS A 1 119 ? -10.663 35.483 -28.012 1.00 23.84 120 LYS A CA 1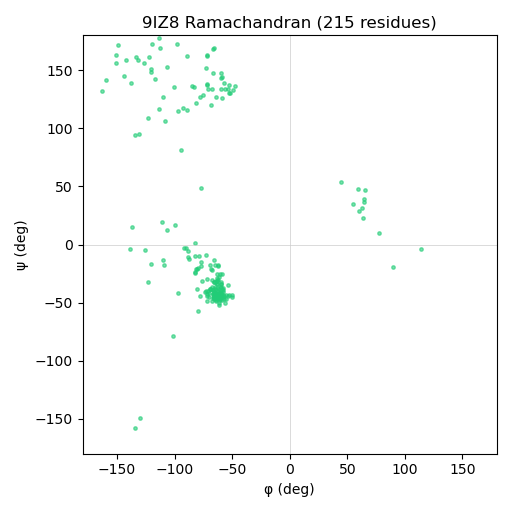
ATOM 950 C C . LYS A 1 119 ? -9.771 34.817 -29.050 1.00 25.17 120 LYS A C 1
ATOM 951 O O . LYS A 1 119 ? -10.218 34.611 -30.183 1.00 26.53 120 LYS A O 1
ATOM 957 N N . THR A 1 120 ? -8.538 34.472 -28.704 1.00 22.17 121 THR A N 1
ATOM 958 C CA . THR A 1 120 ? -7.564 33.982 -29.666 1.00 23.31 121 THR A CA 1
ATOM 959 C C . THR A 1 120 ? -7.050 32.602 -29.265 1.00 21.94 121 THR A C 1
ATOM 960 O O . THR A 1 120 ? -7.178 32.201 -28.101 1.00 21.98 121 THR A O 1
ATOM 964 N N . PRO A 1 121 ? -6.461 31.845 -30.201 1.00 21.48 122 PRO A N 1
ATOM 965 C CA . PRO A 1 121 ? -5.962 30.500 -29.847 1.00 20.40 122 PRO A CA 1
ATOM 966 C C . PRO A 1 121 ? -4.921 30.494 -28.738 1.00 19.88 122 PRO A C 1
ATOM 967 O O . PRO A 1 121 ? -4.770 29.473 -28.052 1.00 18.16 122 PRO A O 1
ATOM 971 N N . ILE A 1 122 ? -4.185 31.582 -28.541 1.00 18.34 123 ILE A N 1
ATOM 972 C CA . ILE A 1 122 ? -3.269 31.718 -27.413 1.00 18.67 123 ILE A CA 1
ATOM 973 C C . ILE A 1 122 ? -3.842 32.750 -26.449 1.00 21.08 123 ILE A C 1
ATOM 974 O O . ILE A 1 122 ? -4.182 33.865 -26.861 1.00 21.94 123 ILE A O 1
ATOM 979 N N . ILE A 1 123 ? -3.973 32.367 -25.166 1.00 19.28 124 ILE A N 1
ATOM 980 C CA . ILE A 1 123 ? -4.365 33.292 -24.104 1.00 18.03 124 ILE A CA 1
ATOM 981 C C . ILE A 1 123 ? -3.133 34.044 -23.622 1.00 18.87 124 ILE A C 1
ATOM 982 O O . ILE A 1 123 ? -2.086 33.433 -23.391 1.00 19.59 124 ILE A O 1
ATOM 987 N N . ASP A 1 124 ? -3.245 35.365 -23.440 1.00 19.50 125 ASP A N 1
ATOM 988 C CA . ASP A 1 124 ? -2.188 36.157 -22.814 1.00 21.33 125 ASP A CA 1
ATOM 989 C C . ASP A 1 124 ? -2.666 36.707 -21.468 1.00 20.10 125 ASP A C 1
ATOM 990 O O . ASP A 1 124 ? -3.821 36.513 -21.067 1.00 19.14 125 ASP A O 1
ATOM 995 N N . VAL A 1 125 ? -1.764 37.411 -20.773 1.00 17.12 126 VAL A N 1
ATOM 996 C CA . VAL A 1 125 ? -2.055 37.891 -19.420 1.00 20.94 126 VAL A CA 1
ATOM 997 C C . VAL A 1 125 ? -3.226 38.868 -19.431 1.00 21.29 126 VAL A C 1
ATOM 998 O O . VAL A 1 125 ? -4.055 38.877 -18.511 1.00 18.07 126 VAL A O 1
ATOM 1002 N N . GLN A 1 126 ? -3.321 39.706 -20.465 1.00 20.59 127 GLN A N 1
ATOM 1003 C CA . GLN A 1 126 ? -4.427 40.658 -20.520 1.00 19.49 127 GLN A CA 1
ATOM 1004 C C . GLN A 1 126 ? -5.776 39.955 -20.650 1.00 19.52 127 GLN A C 1
ATOM 1005 O O . GLN A 1 126 ? -6.740 40.314 -19.965 1.00 19.94 127 GLN A O 1
ATOM 1011 N N . GLN A 1 127 ? -5.875 38.972 -21.546 1.00 19.26 128 GLN A N 1
ATOM 1012 C CA . GLN A 1 127 ? -7.142 38.269 -21.715 1.00 18.94 128 GLN A CA 1
ATOM 1013 C C . GLN A 1 127 ? -7.485 37.469 -20.471 1.00 18.27 128 GLN A C 1
ATOM 1014 O O . GLN A 1 127 ? -8.649 37.412 -20.065 1.00 19.08 128 GLN A O 1
ATOM 1020 N N . ALA A 1 128 ? -6.479 36.848 -19.858 1.00 15.59 129 ALA A N 1
ATOM 1021 C CA . ALA A 1 128 ? -6.697 36.125 -18.610 1.00 16.78 129 ALA A CA 1
ATOM 1022 C C . ALA A 1 128 ? -7.224 37.055 -17.528 1.00 19.37 129 ALA A C 1
ATOM 1023 O O . ALA A 1 128 ? -8.163 36.707 -16.801 1.00 15.54 129 ALA A O 1
ATOM 1025 N N . ALA A 1 129 ? -6.642 38.251 -17.415 1.00 17.63 130 ALA A N 1
ATOM 1026 C CA . ALA A 1 129 ? -7.105 39.205 -16.411 1.00 17.63 130 ALA A CA 1
ATOM 1027 C C . ALA A 1 129 ? -8.515 39.694 -16.717 1.00 17.70 130 ALA A C 1
ATOM 1028 O O . ALA A 1 129 ? -9.319 39.884 -15.795 1.00 19.07 130 ALA A O 1
ATOM 1030 N N . ASN A 1 130 ? -8.823 39.924 -17.999 1.00 16.82 131 ASN A N 1
ATOM 1031 C CA . ASN A 1 130 ? -10.169 40.346 -18.376 1.00 18.27 131 ASN A CA 1
ATOM 1032 C C . ASN A 1 130 ? -11.204 39.305 -17.979 1.00 17.93 131 ASN A C 1
ATOM 1033 O O . ASN A 1 130 ? -12.275 39.649 -17.470 1.00 16.98 131 ASN A O 1
ATOM 1038 N N . ALA A 1 131 ? -10.913 38.026 -18.230 1.00 17.07 132 ALA A N 1
ATOM 1039 C CA . ALA A 1 131 ? -11.892 36.985 -17.939 1.00 17.01 132 ALA A CA 1
ATOM 1040 C C . ALA A 1 131 ? -12.207 36.961 -16.459 1.00 15.18 132 ALA A C 1
ATOM 1041 O O . ALA A 1 131 ? -13.374 36.932 -16.063 1.00 16.30 132 ALA A O 1
ATOM 1043 N N . ARG A 1 132 ? -11.167 37.014 -15.625 1.00 15.95 133 ARG A N 1
ATOM 1044 C CA . ARG A 1 132 ? -11.375 36.974 -14.183 1.00 15.91 133 ARG A CA 1
ATOM 1045 C C . ARG A 1 132 ? -12.156 38.193 -13.706 1.00 16.68 133 ARG A C 1
ATOM 1046 O O . ARG A 1 132 ? -13.094 38.069 -12.911 1.00 15.78 133 ARG A O 1
ATOM 1054 N N . LEU A 1 133 ? -11.783 39.381 -14.182 1.00 17.03 134 LEU A N 1
ATOM 1055 C CA . LEU A 1 133 ? -12.482 40.594 -13.763 1.00 18.02 134 LEU A CA 1
ATOM 1056 C C . LEU A 1 133 ? -13.948 40.552 -14.170 1.00 16.09 134 LEU A C 1
ATOM 1057 O O . LEU A 1 133 ? -14.827 40.931 -13.389 1.00 16.48 134 LEU A O 1
ATOM 1062 N N . ALA A 1 134 ? -14.234 40.074 -15.387 1.00 16.24 135 ALA A N 1
ATOM 1063 C CA . ALA A 1 134 ? -15.624 39.961 -15.819 1.00 16.88 135 ALA A CA 1
ATOM 1064 C C . ALA A 1 134 ? -16.420 39.065 -14.883 1.00 17.85 135 ALA A C 1
ATOM 1065 O O . ALA A 1 134 ? -17.581 39.354 -14.572 1.00 15.60 135 ALA A O 1
ATOM 1067 N N . ARG A 1 135 ? -15.807 37.983 -14.401 1.00 16.09 136 ARG A N 1
ATOM 1068 C CA . ARG A 1 135 ? -16.500 37.130 -13.443 1.00 15.19 136 ARG A CA 1
ATOM 1069 C C . ARG A 1 135 ? -16.765 37.867 -12.130 1.00 16.19 136 ARG A C 1
ATOM 1070 O O . ARG A 1 135 ? -17.859 37.752 -11.561 1.00 17.54 136 ARG A O 1
ATOM 1078 N N . VAL A 1 136 ? -15.786 38.641 -11.645 1.00 15.31 137 VAL A N 1
ATOM 1079 C CA . VAL A 1 136 ? -15.985 39.422 -10.422 1.00 16.43 137 VAL A CA 1
ATOM 1080 C C . VAL A 1 136 ? -17.130 40.410 -10.600 1.00 17.01 137 VAL A C 1
ATOM 1081 O O . VAL A 1 136 ? -18.032 40.495 -9.756 1.00 17.37 137 VAL A O 1
ATOM 1085 N N . LEU A 1 137 ? -17.129 41.151 -11.715 1.00 17.19 138 LEU A N 1
ATOM 1086 C CA . LEU A 1 137 ? -18.187 42.131 -11.954 1.00 18.96 138 LEU A CA 1
ATOM 1087 C C . LEU A 1 137 ? -19.553 41.465 -12.032 1.00 19.16 138 LEU A C 1
ATOM 1088 O O . LEU A 1 137 ? -20.547 42.011 -11.544 1.00 18.09 138 LEU A O 1
ATOM 1093 N N . THR A 1 138 ? -19.620 40.280 -12.641 1.00 14.72 139 THR A N 1
ATOM 1094 C CA . THR A 1 138 ? -20.894 39.596 -12.803 1.00 16.23 139 THR A CA 1
ATOM 1095 C C . THR A 1 138 ? -21.434 39.091 -11.466 1.00 16.85 139 THR A C 1
ATOM 1096 O O . THR A 1 138 ? -22.626 39.240 -11.182 1.00 18.35 139 THR A O 1
ATOM 1100 N N . SER A 1 139 ? -20.581 38.469 -10.646 1.00 16.45 140 SER A N 1
ATOM 1101 C CA . SER A 1 139 ? -21.011 38.070 -9.307 1.00 18.57 140 SER A CA 1
ATOM 1102 C C . SER A 1 139 ? -21.439 39.278 -8.489 1.00 18.84 140 SER A C 1
ATOM 1103 O O . SER A 1 139 ? -22.449 39.228 -7.783 1.00 20.59 140 SER A O 1
ATOM 1106 N N . ASN A 1 140 ? -20.674 40.366 -8.568 1.00 18.74 141 ASN A N 1
ATOM 1107 C CA . ASN A 1 140 ? -20.995 41.565 -7.798 1.00 22.68 141 ASN A CA 1
ATOM 1108 C C . ASN A 1 140 ? -22.370 42.110 -8.180 1.00 25.04 141 ASN A C 1
ATOM 1109 O O . ASN A 1 140 ? -23.124 42.575 -7.318 1.00 24.63 141 ASN A O 1
ATOM 1114 N N . ALA A 1 141 ? -22.729 42.024 -9.465 1.00 20.20 142 ALA A N 1
ATOM 1115 C CA . ALA A 1 141 ? -23.997 42.563 -9.946 1.00 20.90 142 ALA A CA 1
ATOM 1116 C C . ALA A 1 141 ? -25.178 41.636 -9.703 1.00 23.28 142 ALA A C 1
ATOM 1117 O O . ALA A 1 141 ? -26.322 42.102 -9.715 1.00 28.59 142 ALA A O 1
ATOM 1119 N N . THR A 1 142 ? -24.951 40.340 -9.499 1.00 19.92 143 THR A N 1
ATOM 1120 C CA . THR A 1 142 ? -26.049 39.385 -9.479 1.00 20.03 143 THR A CA 1
ATOM 1121 C C . THR A 1 142 ? -26.200 38.611 -8.183 1.00 22.25 143 THR A C 1
ATOM 1122 O O . THR A 1 142 ? -27.264 38.022 -7.965 1.00 22.07 143 THR A O 1
ATOM 1126 N N . ASN A 1 143 ? -25.180 38.584 -7.326 1.00 23.24 144 ASN A N 1
ATOM 1127 C CA . ASN A 1 143 ? -25.195 37.813 -6.089 1.00 21.11 144 ASN A CA 1
ATOM 1128 C C . ASN A 1 143 ? -25.318 38.770 -4.915 1.00 19.70 144 ASN A C 1
ATOM 1129 O O . ASN A 1 143 ? -24.336 39.455 -4.577 1.00 19.13 144 ASN A O 1
ATOM 1134 N N . PRO A 1 144 ? -26.484 38.850 -4.261 1.00 22.91 145 PRO A N 1
ATOM 1135 C CA . PRO A 1 144 ? -26.641 39.800 -3.149 1.00 25.54 145 PRO A CA 1
ATOM 1136 C C . PRO A 1 144 ? -25.779 39.473 -1.944 1.00 27.50 145 PRO A C 1
ATOM 1137 O O . PRO A 1 144 ? -25.627 40.333 -1.064 1.00 28.09 145 PRO A O 1
ATOM 1141 N N . THR A 1 145 ? -25.204 38.270 -1.877 1.00 21.63 146 THR A N 1
ATOM 1142 C CA . THR A 1 145 ? -24.300 37.904 -0.795 1.00 20.84 146 THR A CA 1
ATOM 1143 C C . THR A 1 145 ? -22.843 37.857 -1.237 1.00 22.08 146 THR A C 1
ATOM 1144 O O . THR A 1 145 ? -22.000 37.347 -0.489 1.00 20.79 146 THR A O 1
ATOM 1148 N N . PHE A 1 146 ? -22.531 38.380 -2.428 1.00 21.62 147 PHE A N 1
ATOM 1149 C CA . PHE A 1 146 ? -21.173 38.341 -2.956 1.00 20.02 147 PHE A CA 1
ATOM 1150 C C . PHE A 1 146 ? -20.163 38.886 -1.960 1.00 24.17 147 PHE A C 1
ATOM 1151 O O . PHE A 1 146 ? -20.338 39.977 -1.404 1.00 21.69 147 PHE A O 1
ATOM 1159 N N . VAL A 1 147 ? -19.100 38.123 -1.736 1.00 18.67 148 VAL A N 1
ATOM 1160 C CA . VAL A 1 147 ? -17.942 38.625 -1.015 1.00 22.44 148 VAL A CA 1
ATOM 1161 C C . VAL A 1 147 ? -16.698 38.131 -1.729 1.00 20.38 148 VAL A C 1
ATOM 1162 O O . VAL A 1 147 ? -16.640 36.983 -2.188 1.00 19.20 148 VAL A O 1
ATOM 1166 N N . LEU A 1 148 ? -15.709 39.007 -1.845 1.00 19.62 149 LEU A N 1
ATOM 1167 C CA . LEU A 1 148 ? -14.365 38.610 -2.248 1.00 19.91 149 LEU A CA 1
ATOM 1168 C C . LEU A 1 148 ? -13.411 39.244 -1.240 1.00 20.65 149 LEU A C 1
ATOM 1169 O O . LEU A 1 148 ? -13.039 40.414 -1.367 1.00 23.35 149 LEU A O 1
ATOM 1174 N N . SER A 1 149 ? -13.041 38.469 -0.227 1.00 18.61 150 SER A N 1
ATOM 1175 C CA . SER A 1 149 ? -12.161 38.953 0.831 1.00 1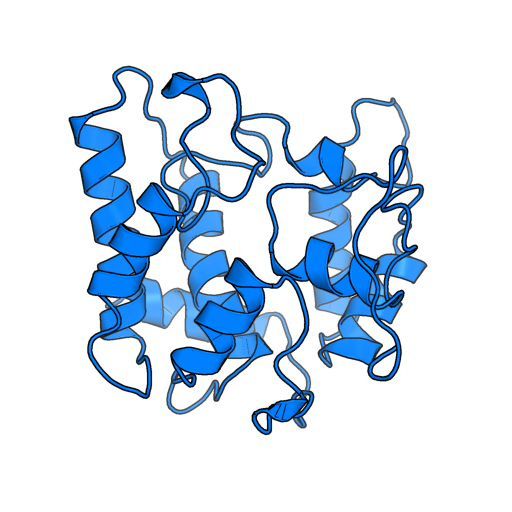8.01 150 SER A CA 1
ATOM 1176 C C . SER A 1 149 ? -10.771 39.241 0.269 1.00 19.32 150 SER A C 1
ATOM 1177 O O . SER A 1 149 ? -10.438 38.871 -0.863 1.00 18.46 150 SER A O 1
ATOM 1180 N N . GLN A 1 150 ? -9.945 39.919 1.076 1.00 18.02 151 GLN A N 1
ATOM 1181 C CA . GLN A 1 150 ? -8.566 40.162 0.659 1.00 19.54 151 GLN A CA 1
ATOM 1182 C C . GLN A 1 150 ? -7.870 38.870 0.279 1.00 18.83 151 GLN A C 1
ATOM 1183 O O . GLN A 1 150 ? -7.156 38.806 -0.727 1.00 19.21 151 GLN A O 1
ATOM 1189 N N . ILE A 1 151 ? -8.056 37.830 1.085 1.00 17.89 152 ILE A N 1
ATOM 1190 C CA . ILE A 1 151 ? -7.397 36.568 0.792 1.00 18.86 152 ILE A CA 1
ATOM 1191 C C . ILE A 1 151 ? -8.069 35.879 -0.390 1.00 16.95 152 ILE A C 1
ATOM 1192 O O . ILE A 1 151 ? -7.390 35.317 -1.256 1.00 18.06 152 ILE A O 1
ATOM 1197 N N . GLY A 1 152 ? -9.403 35.915 -0.450 1.00 18.14 153 GLY A N 1
ATOM 1198 C CA . GLY A 1 152 ? -10.092 35.358 -1.607 1.00 17.61 153 GLY A CA 1
ATOM 1199 C C . GLY A 1 152 ? -9.656 36.004 -2.907 1.00 18.05 153 GLY A C 1
ATOM 1200 O O . GLY A 1 152 ? -9.477 35.327 -3.925 1.00 16.59 153 GLY A O 1
ATOM 1201 N N . GLU A 1 153 ? -9.468 37.323 -2.896 1.00 15.61 154 GLU A N 1
ATOM 1202 C CA . GLU A 1 153 ? -9.000 37.997 -4.104 1.00 16.58 154 GLU A CA 1
ATOM 1203 C C . GLU A 1 153 ? -7.583 37.561 -4.472 1.00 16.99 154 GLU A C 1
ATOM 1204 O O . GLU A 1 153 ? -7.287 37.313 -5.648 1.00 18.15 154 GLU A O 1
ATOM 1210 N N . ALA A 1 154 ? -6.690 37.460 -3.482 1.00 17.55 155 ALA A N 1
ATOM 1211 C CA . ALA A 1 154 ? -5.343 36.968 -3.754 1.00 18.65 155 ALA A CA 1
ATOM 1212 C C . ALA A 1 154 ? -5.387 35.562 -4.331 1.00 16.84 155 ALA A C 1
ATOM 1213 O O . ALA A 1 154 ? -4.673 35.251 -5.294 1.00 18.80 155 ALA A O 1
ATOM 1215 N N . PHE A 1 155 ? -6.247 34.709 -3.779 1.00 16.34 156 PHE A N 1
ATOM 1216 C CA . PHE A 1 155 ? -6.407 33.366 -4.329 1.00 18.34 156 PHE A CA 1
ATOM 1217 C C . PHE A 1 155 ? -6.875 33.424 -5.778 1.00 18.17 156 PHE A C 1
ATOM 1218 O O . PHE A 1 155 ? -6.348 32.716 -6.645 1.00 17.15 156 PHE A O 1
ATOM 1226 N N . SER A 1 156 ? -7.881 34.264 -6.045 1.00 15.50 157 SER A N 1
ATOM 1227 C CA . SER A 1 156 ? -8.443 34.416 -7.385 1.00 15.60 157 SER A CA 1
ATOM 1228 C C . SER A 1 156 ? -7.378 34.819 -8.402 1.00 17.24 157 SER A C 1
ATOM 1229 O O . SER A 1 156 ? -7.303 34.249 -9.500 1.00 15.34 157 SER A O 1
ATOM 1232 N N . PHE A 1 157 ? -6.547 35.814 -8.067 1.00 16.19 158 PHE A N 1
ATOM 1233 C CA . PHE A 1 157 ? -5.452 36.177 -8.971 1.00 18.71 158 PHE A CA 1
ATOM 1234 C C . PHE A 1 157 ? -4.484 35.012 -9.165 1.00 18.68 158 PHE A C 1
ATOM 1235 O O . PHE A 1 157 ? -4.059 34.724 -10.296 1.00 17.81 158 PHE A O 1
ATOM 1243 N N . GLY A 1 158 ? -4.152 34.315 -8.079 1.00 17.45 159 GLY A N 1
ATOM 1244 C CA . GLY A 1 158 ? -3.236 33.191 -8.165 1.00 18.91 159 GLY A CA 1
ATOM 1245 C C . GLY A 1 158 ? -3.757 32.052 -9.019 1.00 19.10 159 GLY A C 1
ATOM 1246 O O . GLY A 1 158 ? -2.982 31.386 -9.703 1.00 18.55 159 GLY A O 1
ATOM 1247 N N . GLU A 1 159 ? -5.072 31.832 -9.016 1.00 15.78 160 GLU A N 1
ATOM 1248 C CA . GLU A 1 159 ? -5.628 30.729 -9.800 1.00 17.01 160 GLU A CA 1
ATOM 1249 C C . GLU A 1 159 ? -5.510 30.991 -11.297 1.00 16.64 160 GLU A C 1
ATOM 1250 O O . GLU A 1 159 ? -5.252 30.063 -12.080 1.00 17.72 160 GLU A O 1
ATOM 1256 N N . THR A 1 160 ? -5.708 32.244 -11.721 1.00 15.43 161 THR A N 1
ATOM 1257 C CA . THR A 1 160 ? -5.501 32.580 -13.128 1.00 15.53 161 THR A CA 1
ATOM 1258 C C . THR A 1 160 ? -4.026 32.448 -13.506 1.00 15.79 161 THR A C 1
ATOM 1259 O O . THR A 1 160 ? -3.701 31.880 -14.552 1.00 17.16 161 THR A O 1
ATOM 1263 N N . ALA A 1 161 ? -3.114 32.917 -12.642 1.00 16.66 162 ALA A N 1
ATOM 1264 C CA . ALA A 1 161 ? -1.688 32.689 -12.887 1.00 18.17 162 ALA A CA 1
ATOM 1265 C C . ALA A 1 161 ? -1.373 31.202 -12.995 1.00 18.14 162 ALA A C 1
ATOM 1266 O O . ALA A 1 161 ? -0.544 30.791 -13.818 1.00 17.99 162 ALA A O 1
ATOM 1268 N N . ALA A 1 162 ? -2.039 30.382 -12.176 1.00 16.83 163 ALA A N 1
ATOM 1269 C CA . ALA A 1 162 ? -1.714 28.963 -12.093 1.00 17.76 163 ALA A CA 1
ATOM 1270 C C . ALA A 1 162 ? -1.961 28.245 -13.413 1.00 17.93 163 ALA A C 1
ATOM 1271 O O . ALA A 1 162 ? -1.148 27.410 -13.819 1.00 18.11 163 ALA A O 1
ATOM 1273 N N . TYR A 1 163 ? -3.067 28.539 -14.111 1.00 15.81 164 TYR A N 1
ATOM 1274 C CA . TYR A 1 163 ? -3.283 27.786 -15.346 1.00 16.59 164 TYR A CA 1
ATOM 1275 C C . TYR A 1 163 ? -2.307 28.213 -16.441 1.00 16.81 164 TYR A C 1
ATOM 1276 O O . TYR A 1 163 ? -1.938 27.388 -17.281 1.00 18.80 164 TYR A O 1
ATOM 1285 N N . ILE A 1 164 ? -1.862 29.476 -16.435 1.00 14.91 165 ILE A N 1
ATOM 1286 C CA . ILE A 1 164 ? -0.810 29.902 -17.353 1.00 17.24 165 ILE A CA 1
ATOM 1287 C C . ILE A 1 164 ? 0.501 29.200 -17.020 1.00 18.36 165 ILE A C 1
ATOM 1288 O O . ILE A 1 164 ? 1.203 28.697 -17.910 1.00 20.22 165 ILE A O 1
ATOM 1293 N N . LEU A 1 165 ? 0.840 29.144 -15.736 1.00 18.72 166 LEU A N 1
ATOM 1294 C CA . LEU A 1 165 ? 2.131 28.627 -15.305 1.00 21.04 166 LEU A CA 1
ATOM 1295 C C . LEU A 1 165 ? 2.219 27.113 -15.483 1.00 20.88 166 LEU A C 1
ATOM 1296 O O . LEU A 1 165 ? 3.236 26.595 -15.959 1.00 20.92 166 LEU A O 1
ATOM 1301 N N . ALA A 1 166 ? 1.155 26.385 -15.139 1.00 18.53 167 ALA A N 1
ATOM 1302 C CA . ALA A 1 166 ? 1.209 24.931 -15.224 1.00 18.43 167 ALA A CA 1
ATOM 1303 C C . ALA A 1 166 ? 1.098 24.422 -16.654 1.00 19.39 167 ALA A C 1
ATOM 1304 O O . ALA A 1 166 ? 1.643 23.353 -16.967 1.00 19.91 167 ALA A O 1
ATOM 1306 N N . LEU A 1 167 ? 0.375 25.136 -17.525 1.00 16.30 168 LEU A N 1
ATOM 1307 C CA . LEU A 1 167 ? 0.117 24.650 -18.875 1.00 17.95 168 LEU A CA 1
ATOM 1308 C C . LEU A 1 167 ? 0.844 25.424 -19.968 1.00 18.94 168 LEU A C 1
ATOM 1309 O O . LEU A 1 167 ? 0.888 24.944 -21.110 1.00 20.88 168 LEU A O 1
ATOM 1314 N N . GLY A 1 168 ? 1.401 26.597 -19.665 1.00 18.60 169 GLY A N 1
ATOM 1315 C CA . GLY A 1 168 ? 1.912 27.481 -20.687 1.00 20.87 169 GLY A CA 1
ATOM 1316 C C . GLY A 1 168 ? 3.323 27.960 -20.393 1.00 24.07 169 GLY A C 1
ATOM 1317 O O . GLY A 1 168 ? 4.133 27.270 -19.755 1.00 25.20 169 GLY A O 1
ATOM 1318 N N . ASP A 1 169 ? 3.601 29.173 -20.870 1.00 22.16 170 ASP A N 1
ATOM 1319 C CA . ASP A 1 169 ? 4.934 29.758 -20.881 1.00 22.33 170 ASP A CA 1
ATOM 1320 C C . ASP A 1 169 ? 4.960 30.952 -19.935 1.00 23.56 170 ASP A C 1
ATOM 1321 O O . ASP A 1 169 ? 4.254 31.945 -20.153 1.00 23.34 170 ASP A O 1
ATOM 1326 N N . ARG A 1 170 ? 5.774 30.856 -18.889 1.00 21.22 171 ARG A N 1
ATOM 1327 C CA . ARG A 1 170 ? 5.768 31.860 -17.832 1.00 25.48 171 ARG A CA 1
ATOM 1328 C C . ARG A 1 170 ? 6.484 33.143 -18.225 1.00 28.00 171 ARG A C 1
ATOM 1329 O O . ARG A 1 170 ? 6.282 34.173 -17.571 1.00 25.46 171 ARG A O 1
ATOM 1337 N N . VAL A 1 171 ? 7.330 33.100 -19.254 1.00 25.64 172 VAL A N 1
ATOM 1338 C CA . VAL A 1 171 ? 8.059 34.297 -19.664 1.00 26.68 172 VAL A CA 1
ATOM 1339 C C . VAL A 1 171 ? 7.166 35.199 -20.501 1.00 24.74 172 VAL A C 1
ATOM 1340 O O . VAL A 1 171 ? 6.933 36.364 -20.156 1.00 27.88 172 VAL A O 1
ATOM 1344 N N . SER A 1 172 ? 6.626 34.661 -21.597 1.00 23.84 173 SER A N 1
ATOM 1345 C CA . SER A 1 172 ? 5.629 35.387 -22.371 1.00 23.65 173 SER A CA 1
ATOM 1346 C C . SER A 1 172 ? 4.310 35.538 -21.622 1.00 23.51 173 SER A C 1
ATOM 1347 O O . SER A 1 172 ? 3.526 36.439 -21.948 1.00 21.92 173 SER A O 1
ATOM 1350 N N . GLY A 1 173 ? 4.051 34.689 -20.629 1.00 23.92 174 GLY A N 1
ATOM 1351 C CA . GLY A 1 173 ? 2.772 34.727 -19.939 1.00 22.67 174 GLY A CA 1
ATOM 1352 C C . GLY A 1 173 ? 1.634 34.349 -20.859 1.00 21.74 174 GLY A C 1
ATOM 1353 O O . GLY A 1 173 ? 0.613 35.039 -20.924 1.00 20.81 174 GLY A O 1
ATOM 1354 N N . THR A 1 174 ? 1.802 33.260 -21.603 1.00 19.38 175 THR A N 1
ATOM 1355 C CA . THR A 1 174 ? 0.794 32.821 -22.555 1.00 20.58 175 THR A CA 1
ATOM 1356 C C . THR A 1 174 ? 0.560 31.325 -22.410 1.00 17.66 175 THR A C 1
ATOM 1357 O O . THR A 1 174 ? 1.392 30.594 -21.869 1.00 20.84 175 THR A O 1
ATOM 1361 N N . VAL A 1 175 ? -0.582 30.875 -22.922 1.00 18.55 176 VAL A N 1
ATOM 1362 C CA . VAL A 1 175 ? -0.988 29.473 -22.806 1.00 18.30 176 VAL A CA 1
ATOM 1363 C C . VAL A 1 175 ? -2.020 29.178 -23.892 1.00 16.60 176 VAL A C 1
ATOM 1364 O O . VAL A 1 175 ? -2.873 30.027 -24.181 1.00 17.71 176 VAL A O 1
ATOM 1368 N N . PRO A 1 176 ? -1.993 28.004 -24.524 1.00 18.22 177 PRO A N 1
ATOM 1369 C CA . PRO A 1 176 ? -3.014 27.702 -25.534 1.00 17.63 177 PRO A CA 1
ATOM 1370 C C . PRO A 1 176 ? -4.407 27.636 -24.921 1.00 18.42 177 PRO A C 1
ATOM 1371 O O . PRO A 1 176 ? -4.645 26.914 -23.949 1.00 15.57 177 PRO A O 1
ATOM 1375 N N . ARG A 1 177 ? -5.326 28.402 -25.508 1.00 16.63 178 ARG A N 1
ATOM 1376 C CA . ARG A 1 177 ? -6.716 28.410 -25.061 1.00 17.92 178 ARG A CA 1
ATOM 1377 C C . ARG A 1 177 ? -7.296 27.000 -25.006 1.00 18.88 178 ARG A C 1
ATOM 1378 O O . ARG A 1 177 ? -7.979 26.633 -24.037 1.00 17.71 178 ARG A O 1
ATOM 1386 N N . GLN A 1 178 ? -7.016 26.188 -26.027 1.00 16.22 179 GLN A N 1
ATOM 1387 C CA . GLN A 1 178 ? -7.625 24.870 -26.115 1.00 16.02 179 GLN A CA 1
ATOM 1388 C C . GLN A 1 178 ? -7.176 23.969 -24.970 1.00 16.28 179 GLN A C 1
ATOM 1389 O O . GLN A 1 178 ? -7.957 23.132 -24.499 1.00 15.63 179 GLN A O 1
ATOM 1395 N N . TRP A 1 179 ? -5.939 24.137 -24.496 1.00 15.59 180 TRP A N 1
ATOM 1396 C CA . TRP A 1 179 ? -5.453 23.304 -23.398 1.00 16.10 180 TRP A CA 1
ATOM 1397 C C . TRP A 1 179 ? -6.162 23.652 -22.100 1.00 16.32 180 TRP A C 1
ATOM 1398 O O . TRP A 1 179 ? -6.486 22.761 -21.309 1.00 16.55 180 TRP A O 1
ATOM 1409 N N . VAL A 1 180 ? -6.359 24.950 -21.839 1.00 15.37 181 VAL A N 1
ATOM 1410 C CA . VAL A 1 180 ? -7.061 25.360 -20.626 1.00 15.22 181 VAL A CA 1
ATOM 1411 C C . VAL A 1 180 ? -8.512 24.899 -20.677 1.00 15.73 181 VAL A C 1
ATOM 1412 O O . VAL A 1 180 ? -9.043 24.362 -19.698 1.00 14.57 181 VAL A O 1
ATOM 1416 N N . GLU A 1 181 ? -9.172 25.093 -21.821 1.00 15.23 182 GLU A N 1
ATOM 1417 C CA . GLU A 1 181 ? -10.548 24.630 -21.956 1.00 13.97 182 GLU A CA 1
ATOM 1418 C C . GLU A 1 181 ? -10.631 23.124 -21.759 1.00 15.42 182 GLU A C 1
ATOM 1419 O O . GLU A 1 181 ? -11.538 22.629 -21.082 1.00 14.83 182 GLU A O 1
ATOM 1425 N N . TYR A 1 182 ? -9.669 22.388 -22.323 1.00 16.03 183 TYR A N 1
ATOM 1426 C CA . TYR A 1 182 ? -9.636 20.935 -22.182 1.00 16.86 183 TYR A CA 1
ATOM 1427 C C . TYR A 1 182 ? -9.516 20.528 -20.717 1.00 16.18 183 TYR A C 1
ATOM 1428 O O . TYR A 1 182 ? -10.240 19.640 -20.239 1.00 16.20 183 TYR A O 1
ATOM 1437 N N . LEU A 1 183 ? -8.601 21.170 -19.983 1.00 13.50 184 LEU A N 1
ATOM 1438 C CA . LEU A 1 183 ? -8.433 20.852 -18.564 1.00 13.80 184 LEU A CA 1
ATOM 1439 C C . LEU A 1 183 ? -9.744 21.011 -17.807 1.00 13.90 184 LEU A C 1
ATOM 1440 O O . LEU A 1 183 ? -10.144 20.123 -17.049 1.00 12.71 184 LEU A O 1
ATOM 1445 N N . PHE A 1 184 ? -10.408 22.158 -17.976 1.00 13.60 185 PHE A N 1
ATOM 1446 C CA . PHE A 1 184 ? -11.638 22.434 -17.233 1.00 15.02 185 PHE A CA 1
ATOM 1447 C C . PHE A 1 184 ? -12.772 21.505 -17.651 1.00 14.19 185 PHE A C 1
ATOM 1448 O O . PHE A 1 184 ? -13.516 20.990 -16.806 1.00 15.50 185 PHE A O 1
ATOM 1456 N N . GLU A 1 185 ? -12.963 21.319 -18.961 1.00 13.80 186 GLU A N 1
ATOM 1457 C CA . GLU A 1 185 ? -14.162 20.623 -19.412 1.00 13.35 186 GLU A CA 1
ATOM 1458 C C . GLU A 1 185 ? -14.036 19.113 -19.340 1.00 17.48 186 GLU A C 1
ATOM 1459 O O . GLU A 1 185 ? -15.059 18.432 -19.224 1.00 17.49 186 GLU A O 1
ATOM 1465 N N . ASN A 1 186 ? -12.814 18.576 -19.382 1.00 15.32 187 ASN A N 1
ATOM 1466 C CA . ASN A 1 186 ? -12.611 17.137 -19.312 1.00 16.05 187 ASN A CA 1
ATOM 1467 C C . ASN A 1 186 ? -11.989 16.668 -18.012 1.00 16.30 187 ASN A C 1
ATOM 1468 O O . ASN A 1 186 ? -12.070 15.472 -17.713 1.00 17.49 187 ASN A O 1
ATOM 1473 N N . GLU A 1 187 ? -11.377 17.570 -17.243 1.00 13.48 188 GLU A N 1
ATOM 1474 C CA . GLU A 1 187 ? -10.547 17.220 -16.089 1.00 11.65 188 GLU A CA 1
ATOM 1475 C C . GLU A 1 187 ? -9.615 16.056 -16.432 1.00 13.20 188 GLU A C 1
ATOM 1476 O O . GLU A 1 187 ? -9.554 15.014 -15.770 1.00 15.59 188 GLU A O 1
ATOM 1482 N N . ARG A 1 188 ? -8.878 16.282 -17.515 1.00 13.25 189 ARG A N 1
ATOM 1483 C CA . ARG A 1 188 ? -7.851 15.406 -18.043 1.00 15.34 189 ARG A CA 1
ATOM 1484 C C . ARG A 1 188 ? -6.757 16.311 -18.588 1.00 15.74 189 ARG A C 1
ATOM 1485 O O . ARG A 1 188 ? -7.046 17.397 -19.096 1.00 16.59 189 ARG A O 1
ATOM 1493 N N . LEU A 1 189 ? -5.506 15.876 -18.469 1.00 15.81 190 LEU A N 1
ATOM 1494 C CA . LEU A 1 189 ? -4.415 16.690 -18.987 1.00 16.51 190 LEU A CA 1
ATOM 1495 C C . LEU A 1 189 ? -4.434 16.661 -20.516 1.00 16.92 190 LEU A C 1
ATOM 1496 O O . LEU A 1 189 ? -4.671 15.604 -21.117 1.00 17.88 190 LEU A O 1
ATOM 1501 N N . PRO A 1 190 ? -4.208 17.818 -21.180 1.00 18.14 191 PRO A N 1
ATOM 1502 C CA . PRO A 1 190 ? -4.299 17.910 -22.648 1.00 17.27 191 PRO A CA 1
ATOM 1503 C C . PRO A 1 190 ? -3.083 17.327 -23.371 1.00 20.23 191 PRO A C 1
ATOM 1504 O O . PRO A 1 190 ? -2.525 17.943 -24.287 1.00 18.52 191 PRO A O 1
ATOM 1508 N N . LEU A 1 191 ? -2.691 16.116 -22.972 1.00 18.46 192 LEU A N 1
ATOM 1509 C CA . LEU A 1 191 ? -1.529 15.455 -23.556 1.00 17.71 192 LEU A CA 1
ATOM 1510 C C . LEU A 1 191 ? -1.695 15.237 -25.056 1.00 19.63 192 LEU A C 1
ATOM 1511 O O . LEU A 1 191 ? -0.737 15.408 -25.822 1.00 20.60 192 LEU A O 1
ATOM 1516 N N . GLU A 1 192 ? -2.895 14.843 -25.497 1.00 19.65 193 GLU A N 1
ATOM 1517 C CA . GLU A 1 192 ? -3.065 14.508 -26.909 1.00 22.23 193 GLU A CA 1
ATOM 1518 C C . GLU A 1 192 ? -2.959 15.731 -27.800 1.00 23.34 193 GLU A C 1
ATOM 1519 O O . GLU A 1 192 ? -2.737 15.588 -29.007 1.00 22.73 193 GLU A O 1
ATOM 1525 N N . LEU A 1 193 ? -3.088 16.920 -27.234 1.00 19.36 194 LEU A N 1
ATOM 1526 C CA . LEU A 1 193 ? -2.951 18.162 -27.976 1.00 19.51 194 LEU A CA 1
ATOM 1527 C C . LEU A 1 193 ? -1.529 18.702 -27.957 1.00 21.15 194 LEU A C 1
ATOM 1528 O O . LEU A 1 193 ? -1.264 19.743 -28.571 1.00 22.65 194 LEU A O 1
ATOM 1533 N N . GLY A 1 194 ? -0.621 18.045 -27.243 1.00 18.94 195 GLY A N 1
ATOM 1534 C CA . GLY A 1 194 ? 0.785 18.378 -27.277 1.00 19.86 195 GLY A CA 1
ATOM 1535 C C . GLY A 1 194 ? 1.362 18.916 -25.990 1.00 19.75 195 GLY A C 1
ATOM 1536 O O . GLY A 1 194 ? 2.576 19.154 -25.941 1.00 19.08 195 GLY A O 1
ATOM 1537 N N . TRP A 1 195 ? 0.549 19.121 -24.948 1.00 18.27 196 TRP A N 1
ATOM 1538 C CA . TRP A 1 195 ? 1.070 19.649 -23.694 1.00 19.65 196 TRP A CA 1
ATOM 1539 C C . TRP A 1 195 ? 2.132 18.722 -23.122 1.00 18.09 196 TRP A C 1
ATOM 1540 O O . TRP A 1 195 ? 1.958 17.498 -23.098 1.00 18.34 196 TRP A O 1
ATOM 1551 N N . ARG A 1 196 ? 3.242 19.314 -22.695 1.00 20.78 197 ARG A N 1
ATOM 1552 C CA . ARG A 1 196 ? 4.304 18.622 -21.984 1.00 21.99 197 ARG A CA 1
ATOM 1553 C C . ARG A 1 196 ? 4.434 19.211 -20.585 1.00 19.65 197 ARG A C 1
ATOM 1554 O O . ARG A 1 196 ? 4.284 20.424 -20.398 1.00 20.46 197 ARG A O 1
ATOM 1562 N N . ARG A 1 197 ? 4.713 18.347 -19.611 1.00 20.44 198 ARG A N 1
ATOM 1563 C CA . ARG A 1 197 ? 5.109 18.797 -18.281 1.00 19.64 198 ARG A CA 1
ATOM 1564 C C . ARG A 1 197 ? 6.194 19.866 -18.372 1.00 23.25 198 ARG A C 1
ATOM 1565 O O . ARG A 1 197 ? 7.129 19.757 -19.173 1.00 23.29 198 ARG A O 1
ATOM 1573 N N . ALA A 1 198 ? 6.048 20.923 -17.566 1.00 21.45 199 ALA A N 1
ATOM 1574 C CA . ALA A 1 198 ? 6.985 22.044 -17.596 1.00 22.79 199 ALA A CA 1
ATOM 1575 C C . ALA A 1 198 ? 8.418 21.561 -17.440 1.00 21.79 199 ALA A C 1
ATOM 1576 O O . ALA A 1 198 ? 8.726 20.776 -16.542 1.00 22.70 199 ALA A O 1
ATOM 1578 N N . LYS A 1 199 ? 9.297 22.021 -18.329 1.00 25.85 200 LYS A N 1
ATOM 1579 C CA . LYS A 1 199 ? 10.683 21.588 -18.223 1.00 25.48 200 LYS A CA 1
ATOM 1580 C C . LYS A 1 199 ? 11.442 22.364 -17.164 1.00 26.81 200 LYS A C 1
ATOM 1581 O O . LYS A 1 199 ? 12.461 21.873 -16.670 1.00 27.54 200 LYS A O 1
ATOM 1587 N N . GLU A 1 200 ? 10.958 23.545 -16.793 1.00 27.16 201 GLU A N 1
ATOM 1588 C CA . GLU A 1 200 ? 11.522 24.337 -15.710 1.00 24.66 201 GLU A CA 1
ATOM 1589 C C . GLU A 1 200 ? 10.671 24.167 -14.459 1.00 24.40 201 GLU A C 1
ATOM 1590 O O . GLU A 1 200 ? 9.438 24.214 -14.528 1.00 23.77 201 GLU A O 1
ATOM 1596 N N . VAL A 1 201 ? 11.335 23.979 -13.316 1.00 23.58 202 VAL A N 1
ATOM 1597 C CA . VAL A 1 201 ? 10.623 23.860 -12.046 1.00 24.36 202 VAL A CA 1
ATOM 1598 C C . VAL A 1 201 ? 9.760 25.097 -11.798 1.00 24.29 202 VAL A C 1
ATOM 1599 O O . VAL A 1 201 ? 10.170 26.235 -12.063 1.00 24.01 202 VAL A O 1
ATOM 1603 N N . ILE A 1 202 ? 8.548 24.871 -11.296 1.00 23.25 203 ILE A N 1
ATOM 1604 C CA . ILE A 1 202 ? 7.618 25.938 -10.945 1.00 22.44 203 ILE A CA 1
ATOM 1605 C C . ILE A 1 202 ? 7.736 26.188 -9.449 1.00 21.23 203 ILE A C 1
ATOM 1606 O O . ILE A 1 202 ? 7.399 25.313 -8.643 1.00 23.96 203 ILE A O 1
ATOM 1611 N N . SER A 1 203 ? 8.201 27.380 -9.076 1.00 21.71 204 SER A N 1
ATOM 1612 C CA . SER A 1 203 ? 8.463 27.730 -7.686 1.00 22.82 204 SER A CA 1
ATOM 1613 C C . SER A 1 203 ? 7.607 28.919 -7.264 1.00 24.43 204 SER A C 1
ATOM 1614 O O . SER A 1 203 ? 6.930 29.550 -8.082 1.00 24.92 204 SER A O 1
ATOM 1617 N N . ASN A 1 204 ? 7.661 29.218 -5.958 1.00 24.03 205 ASN A N 1
ATOM 1618 C CA . ASN A 1 204 ? 6.942 30.366 -5.409 1.00 26.16 205 ASN A CA 1
ATOM 1619 C C . ASN A 1 204 ? 7.212 31.633 -6.201 1.00 26.49 205 ASN A C 1
ATOM 1620 O O . ASN A 1 204 ? 6.293 32.417 -6.465 1.00 25.47 205 ASN A O 1
ATOM 1625 N N . SER A 1 205 ? 8.478 31.864 -6.568 1.00 26.79 206 SER A N 1
ATOM 1626 C CA . SER A 1 205 ? 8.830 33.093 -7.267 1.00 28.59 206 SER A CA 1
ATOM 1627 C C . SER A 1 205 ? 8.169 33.157 -8.636 1.00 26.05 206 SER A C 1
ATOM 1628 O O . SER A 1 205 ? 7.776 34.237 -9.093 1.00 27.37 206 SER A O 1
ATOM 1631 N N . ASP A 1 206 ? 8.049 32.011 -9.310 1.00 24.22 207 ASP A N 1
ATOM 1632 C CA . ASP A 1 206 ? 7.361 31.977 -10.598 1.00 25.33 207 ASP A CA 1
ATOM 1633 C C . ASP A 1 206 ? 5.885 32.309 -10.441 1.00 24.24 207 ASP A C 1
ATOM 1634 O O . ASP A 1 206 ? 5.326 33.084 -11.228 1.00 23.13 207 ASP A O 1
ATOM 1639 N N . LEU A 1 207 ? 5.238 31.727 -9.433 1.00 24.54 208 LEU A N 1
ATOM 1640 C CA . LEU A 1 207 ? 3.833 32.029 -9.203 1.00 22.74 208 LEU A CA 1
ATOM 1641 C C . LEU A 1 207 ? 3.648 33.489 -8.805 1.00 26.07 208 LEU A C 1
ATOM 1642 O O . LEU A 1 207 ? 2.698 34.139 -9.253 1.00 23.92 208 LEU A O 1
ATOM 1647 N N . ASP A 1 208 ? 4.567 34.030 -7.993 1.00 24.29 209 ASP A N 1
ATOM 1648 C CA . ASP A 1 208 ? 4.454 35.421 -7.552 1.00 28.12 209 ASP A CA 1
ATOM 1649 C C . ASP A 1 208 ? 4.554 36.390 -8.725 1.00 25.38 209 ASP A C 1
ATOM 1650 O O . ASP A 1 208 ? 3.742 37.317 -8.845 1.00 25.72 209 ASP A O 1
ATOM 1655 N N . GLN A 1 209 ? 5.563 36.213 -9.590 1.00 26.78 210 GLN A N 1
ATOM 1656 C CA . GLN A 1 209 ? 5.760 37.166 -10.681 1.00 24.21 210 GLN A CA 1
ATOM 1657 C C . GLN A 1 209 ? 4.598 37.134 -11.660 1.00 25.84 210 GLN A C 1
ATOM 1658 O O . GLN A 1 209 ? 4.185 38.179 -12.174 1.00 26.77 210 GLN A O 1
ATOM 1664 N N . LEU A 1 210 ? 4.053 35.947 -11.933 1.00 24.54 211 LEU A N 1
ATOM 1665 C CA . LEU A 1 210 ? 2.942 35.875 -12.873 1.00 23.58 211 LEU A CA 1
ATOM 1666 C C . LEU A 1 210 ? 1.670 36.438 -12.253 1.00 21.20 211 LEU A C 1
ATOM 1667 O O . LEU A 1 210 ? 0.912 37.149 -12.923 1.00 22.34 211 LEU A O 1
ATOM 1672 N N . THR A 1 211 ? 1.431 36.145 -10.971 1.00 21.70 212 THR A N 1
ATOM 1673 C CA . THR A 1 211 ? 0.281 36.725 -10.284 1.00 20.33 212 THR A CA 1
ATOM 1674 C C . THR A 1 211 ? 0.328 38.250 -10.320 1.00 20.74 212 THR A C 1
ATOM 1675 O O . THR A 1 211 ? -0.686 38.907 -10.585 1.00 21.89 212 THR A O 1
ATOM 1679 N N . ASN A 1 212 ? 1.505 38.831 -10.080 1.00 23.04 213 ASN A N 1
ATOM 1680 C CA . ASN A 1 212 ? 1.619 40.285 -10.108 1.00 24.49 213 ASN A CA 1
ATOM 1681 C C . ASN A 1 212 ? 1.369 40.848 -11.502 1.00 24.27 213 ASN A C 1
ATOM 1682 O O . ASN A 1 212 ? 0.815 41.948 -11.633 1.00 23.18 213 ASN A O 1
ATOM 1687 N N . ARG A 1 213 ? 1.726 40.104 -12.556 1.00 21.55 214 ARG A N 1
ATOM 1688 C CA . ARG A 1 213 ? 1.425 40.568 -13.906 1.00 23.11 214 ARG A CA 1
ATOM 1689 C C . ARG A 1 213 ? -0.077 40.554 -14.176 1.00 24.39 214 ARG A C 1
ATOM 1690 O O . ARG A 1 213 ? -0.600 41.457 -14.842 1.00 22.16 214 ARG A O 1
ATOM 1698 N N . VAL A 1 214 ? -0.791 39.534 -13.679 1.00 20.60 215 VAL A N 1
ATOM 1699 C CA .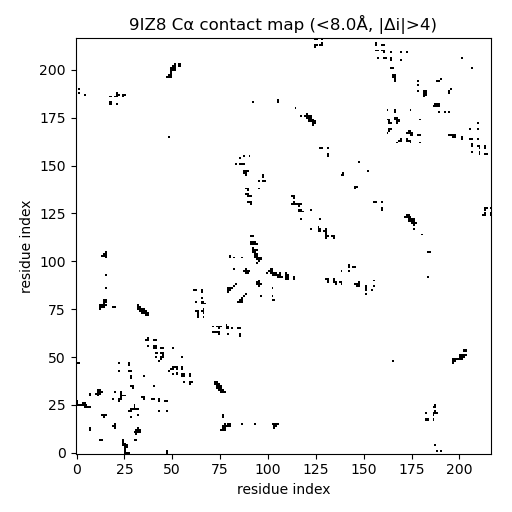 VAL A 1 214 ? -2.244 39.527 -13.838 1.00 20.06 215 VAL A CA 1
ATOM 1700 C C . VAL A 1 214 ? -2.859 40.705 -13.094 1.00 20.23 215 VAL A C 1
ATOM 1701 O O . VAL A 1 214 ? -3.755 41.382 -13.610 1.00 22.25 215 VAL A O 1
ATOM 1705 N N . ILE A 1 215 ? -2.384 40.970 -11.873 1.00 21.51 216 ILE A N 1
ATOM 1706 C CA . ILE A 1 215 ? -2.882 42.114 -11.107 1.00 20.85 216 ILE A CA 1
ATOM 1707 C C . ILE A 1 215 ? -2.639 43.411 -11.874 1.00 22.43 216 ILE A C 1
ATOM 1708 O O . ILE A 1 215 ? -3.537 44.250 -12.015 1.00 24.28 216 ILE A O 1
ATOM 1713 N N . ASN A 1 216 ? -1.421 43.586 -12.390 1.00 23.79 217 ASN A N 1
ATOM 1714 C CA . ASN A 1 216 ? -1.078 44.823 -13.093 1.00 26.00 217 ASN A CA 1
ATOM 1715 C C . ASN A 1 216 ? -1.917 45.012 -14.349 1.00 28.28 217 ASN A C 1
AT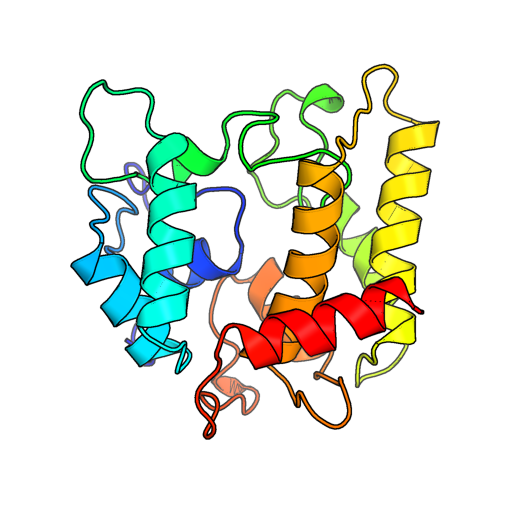OM 1716 O O . ASN A 1 216 ? -2.161 46.150 -14.771 1.00 27.80 217 ASN A O 1
ATOM 1721 N N . ALA A 1 217 ? -2.361 43.922 -14.966 1.00 24.11 218 ALA A N 1
ATOM 1722 C CA . ALA A 1 217 ? -3.159 44.023 -16.174 1.00 21.65 218 ALA A CA 1
ATOM 1723 C C . ALA A 1 217 ? -4.633 44.266 -15.856 1.00 24.84 218 ALA A C 1
ATOM 1724 O O . ALA A 1 217 ? -5.413 44.468 -16.783 1.00 28.23 218 ALA A O 1
#

B-factor: mean 21.58, std 6.36, range [10.73, 51.53]

Radius of gyration: 16.16 Å; Cα contacts (8 Å, |Δi|>4): 379; chains: 1; bounding box: 39×38×44 Å

Nearest PDB structures (foldseek):
  7o1z-assembly1_A  TM=9.888E-01  e=7.144E-31  Hypoxylon sp. EC38
  8iag-assembly1_B  TM=9.952E-01  e=8.021E-29  Daldinia caldariorum
  7zcl-assembly1_A  TM=9.558E-01  e=1.392E-21  Achaetomiella virescens
  7znv-assembly1_A  TM=9.536E-01  e=8.476E-21  Marasmius rotula
  5fuj-assembly1_A  TM=9.448E-01  e=6.909E-20  Marasmius rotula

Sequence (217 aa):
GFDSWHPPAPGDRRGPCPMLNTLANHGFLPHNGRNITKEITVNALNSALNVNKTLGELLFNFAVTTNPQPNATFFDLDHLSRHNILEHDASLSRADYYFGHDDHTFNQTVFDQTKSYWKTPIIDVQQAANARLARVLTSNATNPTFVLSQIGEAFSFGETAAYILALGDRVSGTVPRQWVEYLFENERLPLELGWRRAKEVISNSDLDQLTNRVINA

Organism: Thermothielavioides terrestris (strain ATCC 38088 / NRRL 8126) (NCBI:txid578455)

InterPro domains:
  IPR000028 Chloroperoxidase [PF01328] (40-232)
  IPR000028 Chloroperoxidase [PS51405] (32-242)
  IPR036851 Chloroperoxidase-like superfamily [G3DSA:1.10.489.10] (27-267)
  IPR036851 Chloroperoxidase-like superfamily [SSF47571] (29-134)

Secondary structure (DSSP, 8-state):
-TT------TT----S-HHHHHHHHTTSS-TT--SB-HHHHHHHHHHHH-B-HHHHHHHHHHHHTT--STT-S-B-GGGGGSBTTTB-SS-SSS--HHHHS-SSS--HHHHHHHHTT--SSEE-HHHHHHHHHHHHHHHHHH-TT----HHHHHHHHHHHHHHHHHHSBTTTTBEEHHHHHHHHHH-S--GGGT----SS-B-HHHHHHHHHHHHH-

Solvent-accessible surface area: 10306 Å² total; per-residue (Å²): 42,73,154,58,83,95,75,63,56,142,45,32,71,39,2,30,40,23,24,26,2,0,0,0,3,4,44,36,2,42,34,64,0,99,94,0,28,78,112,58,5,15,79,3,13,32,57,0,5,12,11,44,102,93,5,0,66,74,74,11,69,82,7,29,85,0,13,85,95,112,154,21,106,42,2,9,0,54,28,11,16,100,62,74,66,38,14,14,2,1,27,19,4,8,21,3,76,93,111,57,124,46,4,76,76,52,48,80,112,20,0,68,53,0,50,73,82,4,161,61,97,101,0,56,17,87,27,1,7,58,0,16,86,10,12,23,103,46,3,95,86,77,6,107,81,47,64,39,60,165,109,6,75,60,44,4,24,14,83,0,0,45,13,0,6,14,5,29,71,32,123,63,0,33,2,38,66,106,47,0,34,27,4,14,67,56,27,65,2,0,63,133,66,24,3,186,91,16,180,91,74,6,25,51,80,27,40,82,62,0,20,79,77,0,81,128,59

Foldseek 3Di:
DQPAFDADDPQQDAFAALQLQLLLRRCLAPVSQPFAALVSQLSSCCVQALADSVVSNVVQVLQQVLAPDPPDRGHGNHSCHPEPSQHFALDQFAHHCQPPNTRTDGHVVSNVQLLVLQPDQKDALASLLVSSVVSVVVCVVPPPPHDQDPNNVLSSLLSSLVVCNRFHDLVRRMHGSVQSVCSRPPSHGVVVVPTDRDPDRHYPVSSVVSSVSSVVD